Protein AF-A0A1I0YHL7-F1 (afdb_monomer_lite)

Radius of gyration: 19.95 Å; chains: 1; bounding box: 49×50×47 Å

Structure (mmCIF, N/CA/C/O backbone):
data_AF-A0A1I0YHL7-F1
#
_entry.id   AF-A0A1I0YHL7-F1
#
loop_
_atom_site.group_PDB
_atom_site.id
_atom_site.type_symbol
_atom_site.label_atom_id
_atom_site.label_alt_id
_atom_site.label_comp_id
_atom_site.label_asym_id
_atom_site.label_entity_id
_atom_site.label_seq_id
_atom_site.pdbx_PDB_ins_code
_atom_site.Cartn_x
_atom_site.Cartn_y
_atom_site.Cartn_z
_atom_site.occupancy
_atom_site.B_iso_or_equiv
_atom_site.auth_seq_id
_atom_site.auth_comp_id
_atom_site.auth_asym_id
_atom_site.auth_atom_id
_atom_site.pdbx_PDB_model_num
ATOM 1 N N . MET A 1 1 ? -16.147 -8.038 -13.885 1.00 47.09 1 MET A N 1
ATOM 2 C CA . MET A 1 1 ? -17.491 -7.945 -14.497 1.00 47.09 1 MET A CA 1
ATOM 3 C C . MET A 1 1 ? -18.332 -9.227 -14.396 1.00 47.09 1 MET A C 1
ATOM 5 O O . MET A 1 1 ? -19.504 -9.136 -14.711 1.00 47.09 1 MET A O 1
ATOM 9 N N . TYR A 1 2 ? -17.829 -10.356 -13.862 1.00 35.94 2 TYR A N 1
ATOM 10 C CA . TYR A 1 2 ? -18.692 -11.460 -13.377 1.00 35.94 2 TYR A CA 1
ATOM 11 C C . TYR A 1 2 ? -18.840 -11.508 -11.843 1.00 35.94 2 TYR A C 1
ATOM 13 O O . TYR A 1 2 ? -19.855 -11.973 -11.347 1.00 35.94 2 TYR A O 1
ATOM 21 N N . SER A 1 3 ? -17.903 -10.925 -11.082 1.00 41.47 3 SER A N 1
ATOM 22 C CA . SER A 1 3 ? -18.021 -10.742 -9.620 1.00 41.47 3 SER A CA 1
ATOM 23 C C . SER A 1 3 ? -19.110 -9.744 -9.198 1.00 41.47 3 SER A C 1
ATOM 25 O O . SER A 1 3 ? -19.300 -9.485 -8.020 1.00 41.47 3 SER A O 1
ATOM 27 N N . SER A 1 4 ? -19.773 -9.118 -10.168 1.00 51.94 4 SER A N 1
ATOM 28 C CA . SER A 1 4 ? -20.760 -8.056 -9.982 1.00 51.94 4 SER A CA 1
ATOM 29 C C . SER A 1 4 ? -22.193 -8.513 -10.300 1.00 51.94 4 SER A C 1
ATOM 31 O O . SER A 1 4 ? -23.082 -7.672 -10.356 1.00 51.94 4 SER A O 1
ATOM 33 N N . VAL A 1 5 ? -22.415 -9.816 -10.551 1.00 56.12 5 VAL A N 1
ATOM 34 C CA . VAL A 1 5 ? -23.712 -10.376 -11.003 1.00 56.12 5 VAL A CA 1
ATOM 35 C C . VAL A 1 5 ? -24.080 -11.690 -10.277 1.00 56.12 5 VAL A C 1
ATOM 37 O O . VAL A 1 5 ? -24.830 -12.488 -10.815 1.00 56.12 5 VAL A O 1
ATOM 40 N N . GLU A 1 6 ? -23.534 -11.968 -9.085 1.00 57.16 6 GLU A N 1
ATOM 41 C CA . GLU A 1 6 ? -23.798 -13.216 -8.319 1.00 57.16 6 GLU A CA 1
ATOM 42 C C . GLU A 1 6 ? -23.493 -14.534 -9.082 1.00 57.16 6 GLU A C 1
ATOM 44 O O . GLU A 1 6 ? -23.839 -15.625 -8.639 1.00 57.16 6 GLU A O 1
ATOM 49 N N . GLU A 1 7 ? -22.771 -14.469 -10.207 1.00 73.19 7 GLU A N 1
ATOM 50 C CA . GLU A 1 7 ? -22.310 -15.631 -10.982 1.00 73.19 7 GLU A CA 1
ATOM 51 C C . GLU A 1 7 ? -20.853 -16.000 -1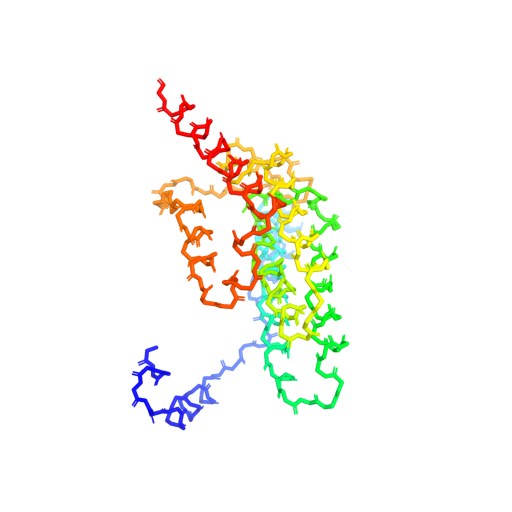0.647 1.00 73.19 7 GLU A C 1
ATOM 53 O O . GLU A 1 7 ? -20.037 -16.289 -11.530 1.00 73.19 7 GLU A O 1
ATOM 58 N N . GLU A 1 8 ? -20.493 -15.961 -9.364 1.00 79.50 8 GLU A N 1
ATOM 59 C CA . GLU A 1 8 ? -19.115 -16.183 -8.904 1.00 79.50 8 GLU A CA 1
ATOM 60 C C . GLU A 1 8 ? -18.582 -17.561 -9.325 1.00 79.50 8 GLU A C 1
ATOM 62 O O . GLU A 1 8 ? -17.454 -17.673 -9.807 1.00 79.50 8 GLU A O 1
ATOM 67 N N . GLU A 1 9 ? -19.419 -18.599 -9.260 1.00 79.50 9 GLU A N 1
ATOM 68 C CA . GLU A 1 9 ? -19.054 -19.960 -9.670 1.00 79.50 9 GLU A CA 1
ATOM 69 C C . GLU A 1 9 ? -18.749 -20.064 -11.172 1.00 79.50 9 GLU A C 1
ATOM 71 O O . GLU A 1 9 ? -17.754 -20.678 -11.567 1.00 79.50 9 GLU A O 1
ATOM 76 N N . LYS A 1 10 ? -19.540 -19.400 -12.026 1.00 79.75 10 LYS A N 1
ATOM 77 C CA . LYS A 1 10 ? -19.287 -19.369 -13.478 1.00 79.75 10 LYS A CA 1
ATOM 78 C C . LYS A 1 10 ? -18.029 -18.571 -13.807 1.00 79.75 10 LYS A C 1
ATOM 80 O O . LYS A 1 10 ? -17.300 -18.931 -14.735 1.00 79.75 10 LYS A O 1
ATOM 85 N N . ALA A 1 11 ? -17.739 -17.517 -13.042 1.00 81.00 11 ALA A N 1
ATOM 86 C CA . ALA A 1 11 ? -16.492 -16.770 -13.164 1.00 81.00 11 ALA A CA 1
ATOM 87 C C . ALA A 1 11 ? -15.284 -17.665 -12.852 1.00 81.00 11 ALA A C 1
ATOM 89 O O . ALA A 1 11 ? -14.322 -17.687 -13.623 1.00 81.00 11 ALA A O 1
ATOM 90 N N . ILE A 1 12 ? -15.355 -18.445 -11.768 1.00 83.44 12 ILE A N 1
ATOM 91 C CA . ILE A 1 12 ? -14.317 -19.408 -11.373 1.00 83.44 12 ILE A CA 1
ATOM 92 C C . ILE A 1 12 ? -14.120 -20.464 -12.465 1.00 83.44 12 ILE A C 1
ATOM 94 O O . ILE A 1 12 ? -12.984 -20.729 -12.869 1.00 83.44 12 ILE A O 1
ATOM 98 N N . GLU A 1 13 ? -15.207 -21.036 -12.985 1.00 83.88 13 GLU A N 1
ATOM 99 C CA . GLU A 1 13 ? -15.148 -22.048 -14.042 1.00 83.88 13 GLU A CA 1
ATOM 100 C C . GLU A 1 13 ? -14.472 -21.504 -15.311 1.00 83.88 13 GLU A C 1
ATOM 102 O O . GLU A 1 13 ? -13.590 -22.151 -15.881 1.00 83.88 13 GLU A O 1
ATOM 107 N N . CYS A 1 14 ? -14.841 -20.293 -15.737 1.00 83.12 14 CYS A N 1
ATOM 108 C CA . CYS A 1 14 ? -14.231 -19.635 -16.891 1.00 83.12 14 CYS A CA 1
ATOM 109 C C . CYS A 1 14 ? -12.742 -19.342 -16.668 1.00 83.12 14 CYS A C 1
ATOM 111 O O . CYS A 1 14 ? -11.924 -19.617 -17.547 1.00 83.12 14 CYS A O 1
ATOM 113 N N . LEU A 1 15 ? -12.371 -18.821 -15.495 1.00 82.25 15 LEU A N 1
ATOM 114 C CA . LEU A 1 15 ? -10.983 -18.473 -15.175 1.00 82.25 15 LEU A CA 1
ATOM 115 C C . LEU A 1 15 ? -10.074 -19.707 -15.101 1.00 82.25 15 LEU A C 1
ATOM 117 O O . LEU A 1 15 ? -8.939 -19.657 -15.577 1.00 82.25 15 LEU A O 1
ATOM 121 N N . ASN A 1 16 ? -10.571 -20.832 -14.583 1.00 84.81 16 ASN A N 1
ATOM 122 C CA . ASN A 1 16 ? -9.807 -22.082 -14.506 1.00 84.81 16 ASN A CA 1
ATOM 123 C C . ASN A 1 16 ? -9.513 -22.709 -15.878 1.00 84.81 16 ASN A C 1
ATOM 125 O O . ASN A 1 16 ? -8.562 -23.481 -16.004 1.00 84.81 16 ASN A O 1
ATOM 129 N N . LYS A 1 17 ? -10.281 -22.358 -16.918 1.00 85.69 17 LYS A N 1
ATOM 130 C CA . LYS A 1 17 ? -10.051 -22.808 -18.303 1.00 85.69 17 LYS A CA 1
ATOM 131 C C . LYS A 1 17 ? -8.950 -22.018 -19.018 1.00 85.69 17 LYS A C 1
ATOM 133 O O . LYS A 1 17 ? -8.487 -22.443 -20.077 1.00 85.69 17 LYS A O 1
ATOM 138 N N . ILE A 1 18 ? -8.507 -20.884 -18.469 1.00 84.62 18 ILE A N 1
ATOM 139 C CA . ILE A 1 18 ? -7.444 -20.075 -19.070 1.00 84.62 18 ILE A CA 1
ATOM 140 C C . ILE A 1 18 ? -6.102 -20.795 -18.897 1.00 84.62 18 ILE A C 1
ATOM 142 O O . ILE A 1 18 ? -5.635 -21.040 -17.782 1.00 84.62 18 ILE A O 1
ATOM 146 N N . ARG A 1 19 ? -5.441 -21.113 -20.016 1.00 76.88 19 ARG A N 1
ATOM 147 C CA . ARG A 1 19 ? -4.110 -21.732 -20.010 1.00 76.88 19 ARG A CA 1
ATOM 148 C C . ARG A 1 19 ? -3.092 -20.773 -19.389 1.00 76.88 19 ARG A C 1
ATOM 150 O O . ARG A 1 19 ? -2.818 -19.708 -19.937 1.00 76.88 19 ARG A O 1
ATOM 157 N N . LYS A 1 20 ? -2.492 -21.177 -18.271 1.00 77.31 20 LYS A N 1
ATOM 158 C CA . LYS A 1 20 ? -1.430 -20.414 -17.604 1.00 77.31 20 LYS A CA 1
ATOM 159 C C . LYS A 1 20 ? -0.123 -20.577 -18.389 1.00 77.31 20 LYS A C 1
ATOM 161 O O . LYS A 1 20 ? 0.312 -21.702 -18.635 1.00 77.31 20 LYS A O 1
ATOM 166 N N . SER A 1 21 ? 0.486 -19.470 -18.816 1.00 73.81 21 SER A N 1
ATOM 167 C CA . SER A 1 21 ? 1.845 -19.500 -19.372 1.00 73.81 21 SER A CA 1
ATOM 168 C C . SER A 1 21 ? 2.849 -19.564 -18.227 1.00 73.81 21 SER A C 1
ATOM 170 O O . SER A 1 21 ? 2.799 -18.737 -17.321 1.00 73.81 21 SER A O 1
ATOM 172 N N . TYR A 1 22 ? 3.765 -20.529 -18.276 1.00 68.31 22 TYR A N 1
ATOM 173 C CA . TYR A 1 22 ? 4.818 -20.691 -17.268 1.00 68.31 22 TYR A CA 1
ATOM 174 C C . TYR A 1 22 ? 6.044 -19.809 -17.527 1.00 68.31 22 TYR A C 1
ATOM 176 O O . TYR A 1 22 ? 6.889 -19.668 -16.650 1.00 68.31 22 TYR A O 1
ATOM 184 N N . CYS A 1 23 ? 6.159 -19.227 -18.724 1.00 71.56 23 CYS A N 1
ATOM 185 C CA . CYS A 1 23 ? 7.294 -18.398 -19.104 1.00 71.56 23 CYS A CA 1
ATOM 186 C C . CYS A 1 23 ? 6.799 -17.069 -19.673 1.00 71.56 23 CYS A C 1
ATOM 188 O O . CYS A 1 23 ? 5.940 -17.045 -20.559 1.00 71.56 23 CYS A O 1
ATOM 190 N N . ASP A 1 24 ? 7.332 -15.973 -19.140 1.00 81.00 24 ASP A N 1
ATOM 191 C CA . ASP A 1 24 ? 7.105 -14.631 -19.655 1.00 81.00 24 ASP A CA 1
ATOM 192 C C . ASP A 1 24 ? 8.081 -14.386 -20.819 1.00 81.00 24 ASP A C 1
ATOM 194 O O . ASP A 1 24 ? 9.298 -14.393 -20.606 1.00 81.00 24 ASP A O 1
ATOM 198 N N . PRO A 1 25 ? 7.593 -14.166 -22.053 1.00 83.88 25 PRO A N 1
ATOM 199 C CA . PRO A 1 25 ? 8.449 -13.913 -23.212 1.00 83.88 25 PRO A CA 1
ATOM 200 C C . PRO A 1 25 ? 9.431 -12.751 -23.012 1.00 83.88 25 PRO A C 1
ATOM 202 O O . PRO A 1 25 ? 10.498 -12.737 -23.628 1.00 83.88 25 PRO A O 1
ATOM 205 N N . ASN A 1 26 ? 9.107 -11.805 -22.125 1.00 86.00 26 ASN A N 1
ATOM 206 C CA . ASN A 1 26 ? 9.985 -10.692 -21.783 1.00 86.00 26 ASN A CA 1
ATOM 207 C C . ASN A 1 26 ? 11.285 -11.140 -21.098 1.00 86.00 26 ASN A C 1
ATOM 209 O O . ASN A 1 26 ? 12.316 -10.506 -21.313 1.00 86.00 26 ASN A O 1
ATOM 213 N N . ASP A 1 27 ? 11.282 -12.246 -20.346 1.00 86.00 27 ASP A N 1
ATOM 214 C CA . ASP A 1 27 ? 12.495 -12.777 -19.700 1.00 86.00 27 ASP A CA 1
ATOM 215 C C . ASP A 1 27 ? 13.493 -13.295 -20.738 1.00 86.00 27 ASP A C 1
ATOM 217 O O . ASP A 1 27 ? 14.702 -13.042 -20.675 1.00 86.00 27 ASP A O 1
ATOM 221 N N . ILE A 1 28 ? 12.964 -13.988 -21.747 1.00 89.38 28 ILE A N 1
ATOM 222 C CA . ILE A 1 28 ? 13.745 -14.491 -22.875 1.00 89.38 28 ILE A CA 1
ATOM 223 C C . ILE A 1 28 ? 14.247 -13.312 -23.716 1.00 89.38 28 ILE A C 1
ATOM 225 O O . ILE A 1 28 ? 15.430 -13.259 -24.060 1.00 89.38 28 ILE A O 1
ATOM 229 N N . LEU A 1 29 ? 13.381 -12.339 -24.011 1.00 91.81 29 LEU A N 1
ATOM 230 C CA . LEU A 1 29 ? 13.729 -11.170 -24.818 1.00 91.81 29 LEU A CA 1
ATOM 231 C C . LEU A 1 29 ? 14.802 -10.299 -24.152 1.00 91.81 29 LEU A C 1
ATOM 233 O O . LEU A 1 29 ? 15.779 -9.932 -24.807 1.00 91.81 29 LEU A O 1
ATOM 237 N N . ALA A 1 30 ? 14.677 -10.024 -22.851 1.00 93.12 30 ALA A N 1
ATOM 238 C CA . ALA A 1 30 ? 15.694 -9.299 -22.093 1.00 93.12 30 ALA A CA 1
ATOM 239 C C . ALA A 1 30 ? 17.046 -10.026 -22.148 1.00 93.12 30 ALA A C 1
ATOM 241 O O . ALA A 1 30 ? 18.076 -9.404 -22.416 1.00 93.12 30 ALA A O 1
ATOM 242 N N . SER A 1 31 ? 17.041 -11.353 -21.997 1.00 92.06 31 SER A N 1
ATOM 243 C CA . SER A 1 31 ? 18.249 -12.182 -22.095 1.00 92.06 31 SER A CA 1
ATOM 244 C C . SER A 1 31 ? 18.901 -12.112 -23.482 1.00 92.06 31 SER A C 1
ATOM 246 O O . SER A 1 31 ? 20.127 -12.060 -23.595 1.00 92.06 31 SER A O 1
ATOM 248 N N . ILE A 1 32 ? 18.102 -12.075 -24.554 1.00 94.88 32 ILE A N 1
ATOM 249 C CA . ILE A 1 32 ? 18.597 -11.897 -25.927 1.00 94.88 32 ILE A CA 1
ATOM 250 C C . ILE A 1 32 ? 19.217 -10.506 -26.101 1.00 94.88 32 ILE A C 1
ATOM 252 O O . ILE A 1 32 ? 20.313 -10.400 -26.652 1.00 94.88 32 ILE A O 1
ATOM 256 N N . TYR A 1 33 ? 18.571 -9.446 -25.611 1.00 97.12 33 TYR A N 1
ATOM 257 C CA . TYR A 1 33 ? 19.120 -8.090 -25.686 1.00 97.12 33 TYR A CA 1
ATOM 258 C C . TYR A 1 33 ? 20.431 -7.937 -24.918 1.00 97.12 33 TYR A C 1
ATOM 260 O O . TYR A 1 33 ? 21.348 -7.297 -25.432 1.00 97.12 33 TYR A O 1
ATOM 268 N N . ILE A 1 34 ? 20.573 -8.587 -23.760 1.00 95.25 34 ILE A N 1
ATOM 269 C CA . ILE A 1 34 ? 21.846 -8.647 -23.027 1.00 95.25 34 ILE A CA 1
ATOM 270 C C . ILE A 1 34 ? 22.931 -9.298 -23.893 1.00 95.25 34 ILE A C 1
ATOM 272 O O . ILE A 1 34 ? 24.000 -8.717 -24.070 1.00 95.25 34 ILE A O 1
ATOM 276 N N . LYS A 1 35 ? 22.646 -10.455 -24.507 1.00 96.50 35 LYS A N 1
ATOM 277 C CA . LYS A 1 35 ? 23.596 -11.151 -25.399 1.00 96.50 35 LYS A CA 1
ATOM 278 C C . LYS A 1 35 ? 23.978 -10.328 -26.632 1.00 96.50 35 LYS A C 1
ATOM 280 O O . LYS A 1 35 ? 25.096 -10.442 -27.118 1.00 96.50 35 LYS A O 1
ATOM 285 N N . GLN A 1 36 ? 23.063 -9.499 -27.131 1.00 96.62 36 GLN A N 1
ATOM 286 C CA . GLN A 1 36 ? 23.298 -8.585 -28.254 1.00 96.62 36 GLN A CA 1
ATOM 287 C C . GLN A 1 36 ? 23.964 -7.261 -27.837 1.00 96.62 36 GLN A C 1
ATOM 289 O O . GLN A 1 36 ? 24.090 -6.367 -28.671 1.00 96.62 36 GLN A O 1
ATOM 294 N N . ASN A 1 37 ? 24.347 -7.096 -26.564 1.00 96.50 37 ASN A N 1
ATOM 295 C CA . ASN A 1 37 ? 24.854 -5.843 -25.992 1.00 96.50 37 ASN A CA 1
ATOM 296 C C . ASN A 1 37 ? 23.889 -4.640 -26.134 1.00 96.50 37 ASN A C 1
ATOM 298 O O . ASN A 1 37 ? 24.285 -3.479 -26.042 1.00 96.50 37 ASN A O 1
ATOM 302 N N . LYS A 1 38 ? 22.588 -4.898 -26.322 1.00 96.38 38 LYS A N 1
ATOM 303 C CA . LYS A 1 38 ? 21.512 -3.892 -26.359 1.00 96.38 38 LYS A CA 1
ATOM 304 C C . LYS A 1 38 ? 20.997 -3.619 -24.944 1.00 96.38 38 LYS A C 1
ATOM 306 O O . LYS A 1 38 ? 19.830 -3.844 -24.627 1.00 96.38 38 LYS A O 1
ATOM 311 N N . LEU A 1 39 ? 21.890 -3.160 -24.067 1.00 94.69 39 LEU A N 1
ATOM 312 C CA . LEU A 1 39 ? 21.645 -3.119 -22.619 1.00 94.69 39 LEU A CA 1
ATOM 313 C C . LEU A 1 39 ? 20.500 -2.181 -22.208 1.00 94.69 39 LEU A C 1
ATOM 315 O O . LEU A 1 39 ? 19.775 -2.500 -21.271 1.00 94.69 39 LEU A O 1
ATOM 319 N N . ASN A 1 40 ? 20.299 -1.063 -22.909 1.00 92.69 40 ASN A N 1
ATOM 320 C CA . ASN A 1 40 ? 19.210 -0.129 -22.595 1.00 92.69 40 ASN A CA 1
ATOM 321 C C . ASN A 1 40 ? 17.834 -0.791 -22.783 1.00 92.69 40 ASN A C 1
ATOM 323 O O . ASN A 1 40 ? 16.965 -0.668 -21.926 1.00 92.69 40 ASN A O 1
ATOM 327 N N . GLU A 1 41 ? 17.650 -1.548 -23.868 1.00 92.44 41 GLU A N 1
ATOM 328 C CA . GLU A 1 41 ? 16.389 -2.247 -24.145 1.00 92.44 41 GLU A CA 1
ATOM 329 C C . GLU A 1 41 ? 16.143 -3.388 -23.153 1.00 92.44 41 GLU A C 1
ATOM 331 O O . GLU A 1 41 ? 15.024 -3.563 -22.671 1.00 92.44 41 GLU A O 1
ATOM 336 N N . ALA A 1 42 ? 17.198 -4.113 -22.765 1.00 94.25 42 ALA A N 1
ATOM 337 C CA . ALA A 1 42 ? 17.104 -5.107 -21.699 1.00 94.25 42 ALA A CA 1
ATOM 338 C C . ALA A 1 42 ? 16.685 -4.477 -20.360 1.00 94.25 42 ALA A C 1
ATOM 340 O O . ALA A 1 42 ? 15.788 -4.993 -19.694 1.00 94.25 42 ALA A O 1
ATOM 341 N N . ARG A 1 43 ? 17.294 -3.345 -19.972 1.00 93.44 43 ARG A N 1
ATOM 342 C CA . ARG A 1 43 ? 16.962 -2.660 -18.714 1.00 93.44 43 ARG A CA 1
ATOM 343 C C . ARG A 1 43 ? 15.523 -2.161 -18.694 1.00 93.44 43 ARG A C 1
ATOM 345 O O . ARG A 1 43 ? 14.847 -2.406 -17.704 1.00 93.44 43 ARG A O 1
ATOM 352 N N . LYS A 1 44 ? 15.018 -1.551 -19.771 1.00 90.69 44 LYS A N 1
ATOM 353 C CA . LYS A 1 44 ? 13.607 -1.121 -19.854 1.00 90.69 44 LYS A CA 1
ATOM 354 C C . LYS A 1 44 ? 12.635 -2.263 -19.557 1.00 90.69 44 LYS A C 1
ATOM 356 O O . LYS A 1 44 ? 11.721 -2.095 -18.752 1.00 90.69 44 LYS A O 1
ATOM 361 N N . ILE A 1 45 ? 12.858 -3.426 -20.173 1.00 91.50 45 ILE A N 1
ATOM 362 C CA . ILE A 1 45 ? 12.020 -4.615 -19.967 1.00 91.50 45 ILE A CA 1
ATOM 363 C C . ILE A 1 45 ? 12.092 -5.076 -18.508 1.00 91.50 45 ILE A C 1
ATOM 365 O O . ILE A 1 45 ? 11.060 -5.257 -17.862 1.00 91.50 45 ILE A O 1
ATOM 369 N N . LEU A 1 46 ? 13.305 -5.241 -17.979 1.00 92.31 46 LEU A N 1
ATOM 370 C CA . LEU A 1 46 ? 13.515 -5.759 -16.626 1.00 92.31 46 LEU A CA 1
ATOM 371 C C . LEU A 1 46 ? 12.988 -4.808 -15.548 1.00 92.31 46 LEU A C 1
ATOM 373 O O . LEU A 1 46 ? 12.380 -5.260 -14.583 1.00 92.31 46 LEU A O 1
ATOM 377 N N . GLN A 1 47 ? 13.165 -3.499 -15.719 1.00 90.06 47 GLN A N 1
ATOM 378 C CA . GLN A 1 47 ? 12.639 -2.494 -14.796 1.00 90.06 47 GLN A CA 1
ATOM 379 C C . GLN A 1 47 ? 11.110 -2.446 -14.831 1.00 90.06 47 GLN A C 1
ATOM 381 O O . GLN A 1 47 ? 10.479 -2.401 -13.776 1.00 90.06 47 GLN A O 1
ATOM 386 N N . GLY A 1 48 ? 10.497 -2.530 -16.018 1.00 86.00 48 GLY A N 1
ATOM 387 C CA . GLY A 1 48 ? 9.037 -2.615 -16.149 1.00 86.00 48 GLY A CA 1
ATOM 388 C C . GLY A 1 48 ? 8.470 -3.856 -15.472 1.00 86.00 48 GLY A C 1
ATOM 389 O O . GLY A 1 48 ? 7.479 -3.779 -14.746 1.00 86.00 48 GLY A O 1
ATOM 390 N N . LYS A 1 49 ? 9.155 -4.991 -15.634 1.00 89.12 49 LYS A N 1
ATOM 391 C CA . LYS A 1 49 ? 8.813 -6.226 -14.932 1.00 89.12 49 LYS A CA 1
ATOM 392 C C . LYS A 1 49 ? 8.969 -6.091 -13.420 1.00 89.12 49 LYS A C 1
ATOM 394 O O . LYS A 1 49 ? 8.069 -6.501 -12.699 1.00 89.12 49 LYS A O 1
ATOM 399 N N . LEU A 1 50 ? 10.057 -5.493 -12.939 1.00 89.12 50 LEU A N 1
ATOM 400 C CA . LEU A 1 50 ? 10.269 -5.247 -11.512 1.00 89.12 50 LEU A CA 1
ATOM 401 C C . LEU A 1 50 ? 9.135 -4.399 -10.919 1.00 89.12 50 LEU A C 1
ATOM 403 O O . LEU A 1 50 ? 8.554 -4.791 -9.911 1.00 89.12 50 LEU A O 1
ATOM 407 N N . SER A 1 51 ? 8.776 -3.289 -11.573 1.00 84.56 51 SER A N 1
ATOM 408 C CA . SER A 1 51 ? 7.655 -2.431 -11.163 1.00 84.56 51 SER A CA 1
ATOM 409 C C . SER A 1 51 ? 6.341 -3.214 -11.077 1.00 84.56 51 SER A C 1
ATOM 411 O O . SER A 1 51 ? 5.648 -3.145 -10.060 1.00 84.56 51 SER A O 1
ATOM 413 N N . LYS A 1 52 ? 6.041 -4.034 -12.093 1.00 85.69 52 LYS A N 1
ATOM 414 C CA . LYS A 1 52 ? 4.869 -4.915 -12.085 1.00 85.69 52 LYS A CA 1
ATOM 415 C C . LYS A 1 52 ? 4.915 -5.931 -10.942 1.00 85.69 52 LYS A C 1
ATOM 417 O O . LYS A 1 52 ? 3.924 -6.075 -10.242 1.00 85.69 52 LYS A O 1
ATOM 422 N N . CYS A 1 53 ? 6.045 -6.601 -10.720 1.00 90.00 53 CYS A N 1
ATOM 423 C CA . CYS A 1 53 ? 6.1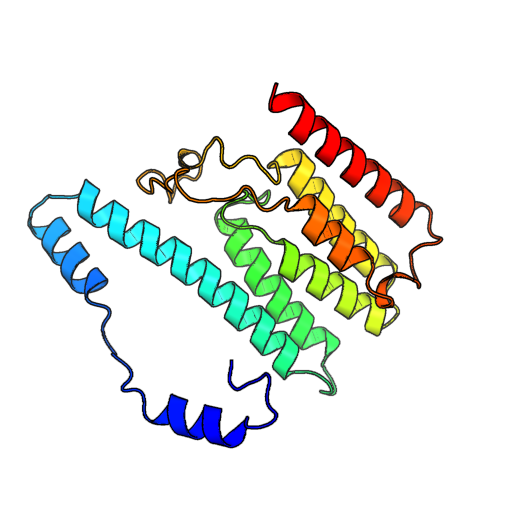86 -7.575 -9.638 1.00 90.00 53 CYS A CA 1
ATOM 424 C C . CYS A 1 53 ? 5.930 -6.943 -8.266 1.00 90.00 53 CYS A C 1
ATOM 426 O O . CYS A 1 53 ? 5.274 -7.557 -7.436 1.00 90.00 53 CYS A O 1
ATOM 428 N N . ILE A 1 54 ? 6.412 -5.722 -8.024 1.00 88.62 54 ILE A N 1
ATOM 429 C CA . ILE A 1 54 ? 6.158 -5.013 -6.761 1.00 88.62 54 ILE A CA 1
ATOM 430 C C . ILE A 1 54 ? 4.664 -4.729 -6.598 1.00 88.62 54 ILE A C 1
ATOM 432 O O . ILE A 1 54 ? 4.108 -4.982 -5.532 1.00 88.62 54 ILE A O 1
ATOM 436 N N . PHE A 1 55 ? 4.004 -4.256 -7.657 1.00 85.94 55 PHE A N 1
ATOM 437 C CA . PHE A 1 55 ? 2.558 -4.042 -7.645 1.00 85.94 55 PHE A CA 1
ATOM 438 C C . PHE A 1 55 ? 1.784 -5.348 -7.399 1.00 85.94 55 PHE A C 1
ATOM 440 O O . PHE A 1 55 ? 0.907 -5.388 -6.536 1.00 85.94 55 PHE A O 1
ATOM 447 N N . ASP A 1 56 ? 2.143 -6.427 -8.098 1.00 89.56 56 ASP A N 1
ATOM 448 C CA . ASP A 1 56 ? 1.528 -7.748 -7.944 1.00 89.56 56 ASP A CA 1
ATOM 449 C C . ASP A 1 56 ? 1.713 -8.273 -6.511 1.00 89.56 56 ASP A C 1
ATOM 451 O O . ASP A 1 56 ? 0.755 -8.753 -5.906 1.00 89.56 56 ASP A O 1
ATOM 455 N N . ILE A 1 57 ? 2.907 -8.121 -5.924 1.00 92.38 57 ILE A N 1
ATOM 456 C CA . ILE A 1 57 ? 3.173 -8.478 -4.523 1.00 92.38 57 ILE A CA 1
ATOM 457 C C . ILE A 1 57 ? 2.259 -7.697 -3.578 1.00 92.38 57 ILE A C 1
ATOM 459 O O . ILE A 1 57 ? 1.695 -8.297 -2.662 1.00 92.38 57 ILE A O 1
ATOM 463 N N . SER A 1 58 ? 2.066 -6.395 -3.796 1.00 90.88 58 SER A N 1
ATOM 464 C CA . SER A 1 58 ? 1.154 -5.596 -2.972 1.00 90.88 58 SER A CA 1
ATOM 465 C C . SER A 1 58 ? -0.282 -6.091 -3.049 1.00 90.88 58 SER A C 1
ATOM 467 O O . SER A 1 58 ? -0.914 -6.296 -2.013 1.00 90.88 58 SER A O 1
ATOM 469 N N . ILE A 1 59 ? -0.788 -6.352 -4.256 1.00 90.62 59 ILE A N 1
ATOM 470 C CA . ILE A 1 59 ? -2.137 -6.898 -4.444 1.00 90.62 59 ILE A CA 1
ATOM 471 C C . ILE A 1 59 ? -2.270 -8.271 -3.785 1.00 90.62 59 ILE A C 1
ATOM 473 O O . ILE A 1 59 ? -3.278 -8.528 -3.125 1.00 90.62 59 ILE A O 1
ATOM 477 N N . ILE A 1 60 ? -1.262 -9.137 -3.909 1.00 95.31 60 ILE A N 1
ATOM 478 C CA . ILE A 1 60 ? -1.245 -10.458 -3.271 1.00 95.31 60 ILE A CA 1
ATOM 479 C C . ILE A 1 60 ? -1.277 -10.316 -1.750 1.00 95.31 60 ILE A C 1
ATOM 481 O O . ILE A 1 60 ? -2.103 -10.959 -1.112 1.00 95.31 60 ILE A O 1
ATOM 485 N N . CYS A 1 61 ? -0.439 -9.460 -1.163 1.00 96.31 61 CYS A N 1
ATOM 486 C CA . CYS A 1 61 ? -0.407 -9.244 0.284 1.00 96.31 61 CYS A CA 1
ATOM 487 C C . CYS A 1 61 ? -1.750 -8.719 0.808 1.00 96.31 61 CYS A C 1
ATOM 489 O O . CYS A 1 61 ? -2.285 -9.261 1.771 1.00 96.31 61 CYS A O 1
ATOM 491 N N . ILE A 1 62 ? -2.338 -7.719 0.145 1.00 92.00 62 ILE A N 1
ATOM 492 C CA . ILE A 1 62 ? -3.657 -7.179 0.512 1.00 92.00 62 ILE A CA 1
ATOM 493 C C . ILE A 1 62 ? -4.741 -8.259 0.381 1.00 92.00 62 ILE A C 1
ATOM 495 O O . ILE A 1 62 ? -5.589 -8.408 1.259 1.00 92.00 62 ILE A O 1
ATOM 499 N N . SER A 1 63 ? -4.710 -9.045 -0.697 1.00 92.75 63 SER A N 1
ATOM 500 C CA . SER A 1 63 ? -5.686 -10.116 -0.930 1.00 92.75 63 SER A CA 1
ATOM 501 C C . SER A 1 63 ? -5.555 -11.237 0.097 1.00 92.75 63 SER A C 1
ATOM 503 O O . SER A 1 63 ? -6.568 -11.724 0.588 1.00 92.75 63 SER A O 1
ATOM 505 N N . LEU A 1 64 ? -4.328 -11.614 0.466 1.00 95.69 64 LEU A N 1
ATOM 506 C CA . LEU A 1 64 ? -4.067 -12.578 1.532 1.00 95.69 64 LEU A CA 1
ATOM 507 C C . LEU A 1 64 ? -4.559 -12.044 2.876 1.00 95.69 64 LEU A C 1
ATOM 509 O O . LEU A 1 64 ? -5.289 -12.751 3.559 1.00 95.69 64 LEU A O 1
ATOM 513 N N . ALA A 1 65 ? -4.269 -10.785 3.218 1.00 94.19 65 ALA A N 1
ATOM 514 C CA . ALA A 1 65 ? -4.817 -10.165 4.423 1.00 94.19 65 ALA A CA 1
ATOM 515 C C . ALA A 1 65 ? -6.357 -10.247 4.446 1.00 94.19 65 ALA A C 1
ATOM 517 O O . ALA A 1 65 ? -6.958 -10.617 5.451 1.00 94.19 65 ALA A O 1
ATOM 518 N N . ASN A 1 66 ? -7.021 -9.974 3.326 1.00 90.31 66 ASN A N 1
ATOM 519 C CA . ASN A 1 66 ? -8.477 -10.100 3.242 1.00 90.31 66 ASN A CA 1
ATOM 520 C C . ASN A 1 66 ? -8.966 -11.558 3.313 1.00 90.31 66 ASN A C 1
ATOM 522 O O . ASN A 1 66 ? -10.036 -11.811 3.862 1.00 90.31 66 ASN A O 1
ATOM 526 N N . ALA A 1 67 ? -8.198 -12.520 2.802 1.00 92.81 67 ALA A N 1
ATOM 527 C CA . ALA A 1 67 ? -8.535 -13.941 2.867 1.00 92.81 67 ALA A CA 1
ATOM 528 C C . ALA A 1 67 ? -8.505 -14.501 4.302 1.00 92.81 67 ALA A C 1
ATOM 530 O O . ALA A 1 67 ? -9.223 -15.452 4.590 1.00 92.81 67 ALA A O 1
ATOM 531 N N . TYR A 1 68 ? -7.732 -13.888 5.204 1.00 92.75 68 TYR A N 1
ATOM 532 C CA . TYR A 1 68 ? -7.687 -14.232 6.632 1.00 92.75 68 TYR A CA 1
ATOM 533 C C . TYR A 1 68 ? -8.759 -13.524 7.485 1.00 92.75 68 TYR A C 1
ATOM 535 O O . TYR A 1 68 ? -8.662 -13.488 8.712 1.00 92.75 68 TYR A O 1
ATOM 543 N N . ASN A 1 69 ? -9.793 -12.942 6.867 1.00 85.44 69 ASN A N 1
ATOM 544 C CA . ASN A 1 69 ? -10.941 -12.416 7.607 1.00 85.44 69 ASN A CA 1
ATOM 545 C C . ASN A 1 69 ? -11.607 -13.521 8.449 1.00 85.44 69 ASN A C 1
ATOM 547 O O . ASN A 1 69 ? -11.881 -14.606 7.939 1.00 85.44 69 ASN A O 1
ATOM 551 N N . ASN A 1 70 ? -11.955 -13.207 9.702 1.00 83.06 70 ASN A N 1
ATOM 552 C CA . ASN A 1 70 ? -12.631 -14.104 10.651 1.00 83.06 70 ASN A CA 1
ATOM 553 C C . ASN A 1 70 ? -11.794 -15.311 11.129 1.00 83.06 70 ASN A C 1
ATOM 555 O O . ASN A 1 70 ? -12.359 -16.290 11.616 1.00 83.06 70 ASN A O 1
ATOM 559 N N . CYS A 1 71 ? -10.466 -15.258 11.007 1.00 83.81 71 CYS A N 1
ATOM 560 C CA . CYS A 1 71 ? -9.563 -16.208 11.666 1.00 83.81 71 CYS A CA 1
ATOM 561 C C . CYS A 1 71 ? -9.280 -15.795 13.126 1.00 83.81 71 CYS A C 1
ATOM 563 O O . CYS A 1 71 ? -9.338 -14.610 13.444 1.00 83.81 71 CYS A O 1
ATOM 565 N N . GLU A 1 72 ? -8.935 -16.746 14.006 1.00 75.94 72 GLU A N 1
ATOM 566 C CA . GLU A 1 72 ? -8.619 -16.456 15.423 1.00 75.94 72 GLU A CA 1
ATOM 567 C C . GLU A 1 72 ? -7.457 -15.454 15.572 1.00 75.94 72 GLU A C 1
ATOM 569 O O . GLU A 1 72 ? -7.556 -14.514 16.357 1.00 75.94 72 GLU A O 1
ATOM 574 N N . ASP A 1 73 ? -6.426 -15.568 14.728 1.00 85.00 73 ASP A N 1
ATOM 575 C CA . ASP A 1 73 ? -5.259 -14.673 14.708 1.00 85.00 73 ASP A CA 1
ATOM 576 C C . ASP A 1 73 ? -5.368 -13.561 13.641 1.00 85.00 73 ASP A C 1
ATOM 578 O O . ASP A 1 73 ? -4.357 -13.111 13.090 1.00 85.00 73 ASP A O 1
ATOM 582 N N . GLU A 1 74 ? -6.594 -13.131 13.296 1.00 89.69 74 GLU A N 1
ATOM 583 C CA . GLU A 1 74 ? -6.862 -12.192 12.190 1.00 89.69 74 GLU A CA 1
ATOM 584 C C . GLU A 1 74 ? -5.969 -10.938 12.253 1.00 89.69 74 GLU A C 1
ATOM 586 O O . GLU A 1 74 ? -5.389 -10.547 11.237 1.00 89.69 74 GLU A O 1
ATOM 591 N N . LEU A 1 75 ? -5.852 -10.301 13.423 1.00 92.44 75 LEU A N 1
ATOM 592 C CA . LEU A 1 75 ? -5.057 -9.082 13.590 1.00 92.44 75 LEU A CA 1
ATOM 593 C C . LEU A 1 75 ? -3.588 -9.315 13.224 1.00 92.44 75 LEU A C 1
ATOM 595 O O . LEU A 1 75 ? -3.050 -8.625 12.359 1.00 92.44 75 LEU A O 1
ATOM 599 N N . GLU A 1 76 ? -2.960 -10.315 13.842 1.00 94.44 76 GLU A N 1
ATOM 600 C CA . GLU A 1 76 ? -1.531 -10.577 13.685 1.00 94.44 76 GLU A CA 1
ATOM 601 C C . GLU A 1 76 ? -1.184 -10.939 12.237 1.00 94.44 76 GLU A C 1
ATOM 603 O O . GLU A 1 76 ? -0.230 -10.403 11.662 1.00 94.44 76 GLU A O 1
ATOM 608 N N . ILE A 1 77 ? -1.958 -11.834 11.615 1.00 96.00 77 ILE A N 1
ATOM 609 C CA . ILE A 1 77 ? -1.641 -12.306 10.265 1.00 96.00 77 ILE A CA 1
ATOM 610 C C . ILE A 1 77 ? -1.878 -11.221 9.210 1.00 96.00 77 ILE A C 1
ATOM 612 O O . ILE A 1 77 ? -1.069 -11.060 8.292 1.00 96.00 77 ILE A O 1
ATOM 616 N N . LYS A 1 78 ? -2.941 -10.420 9.348 1.00 96.75 78 LYS A N 1
ATOM 617 C CA . LYS A 1 78 ? -3.236 -9.328 8.410 1.00 96.75 78 LYS A CA 1
ATOM 618 C C . LYS A 1 78 ? -2.224 -8.207 8.522 1.00 96.75 78 LYS A C 1
ATOM 620 O O . LYS A 1 78 ? -1.768 -7.697 7.499 1.00 96.75 78 LYS A O 1
ATOM 625 N N . GLU A 1 79 ? -1.834 -7.862 9.745 1.00 96.50 79 GLU A N 1
ATOM 626 C CA . GLU A 1 79 ? -0.792 -6.872 9.994 1.00 96.50 79 GLU A CA 1
ATOM 627 C C . GLU A 1 79 ? 0.530 -7.297 9.338 1.00 96.50 79 GLU A C 1
ATOM 629 O O . GLU A 1 79 ? 1.149 -6.487 8.645 1.00 96.50 79 GLU A O 1
ATOM 634 N N . LYS A 1 80 ? 0.918 -8.577 9.455 1.00 97.00 80 LYS A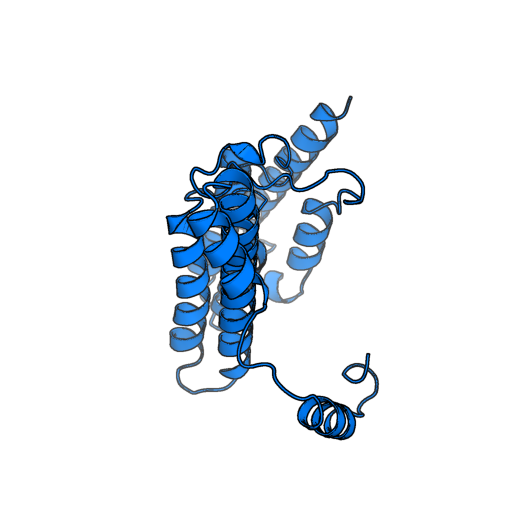 N 1
ATOM 635 C CA . LYS A 1 80 ? 2.111 -9.128 8.783 1.00 97.00 80 LYS A CA 1
ATOM 636 C C . LYS A 1 80 ? 2.067 -8.946 7.268 1.00 97.00 80 LYS A C 1
ATOM 638 O O . LYS A 1 80 ? 3.063 -8.517 6.690 1.00 97.00 80 LYS A O 1
ATOM 643 N N . TYR A 1 81 ? 0.939 -9.227 6.616 1.00 97.62 81 TYR A N 1
ATOM 644 C CA . TYR A 1 81 ? 0.829 -9.059 5.163 1.00 97.62 81 TYR A CA 1
ATOM 645 C C . TYR A 1 81 ? 0.878 -7.594 4.723 1.00 97.62 81 TYR A C 1
ATOM 647 O O . TYR A 1 81 ? 1.591 -7.270 3.770 1.00 97.62 81 TYR A O 1
ATOM 655 N N . TYR A 1 82 ? 0.175 -6.693 5.414 1.00 96.19 82 TYR A N 1
ATOM 656 C CA . TYR A 1 82 ? 0.256 -5.265 5.096 1.00 96.19 82 TYR A CA 1
ATOM 657 C C . TYR A 1 82 ? 1.677 -4.725 5.292 1.00 96.19 82 TYR A C 1
ATOM 659 O O . TYR A 1 82 ? 2.191 -4.023 4.419 1.00 96.19 82 TYR A O 1
ATOM 667 N N . LYS A 1 83 ? 2.346 -5.105 6.389 1.00 95.50 83 LYS A N 1
ATOM 668 C CA . LYS A 1 83 ? 3.737 -4.719 6.661 1.00 95.50 83 LYS A CA 1
ATOM 669 C C . LYS A 1 83 ? 4.715 -5.290 5.638 1.00 95.50 83 LYS A C 1
ATOM 671 O O . LYS A 1 83 ? 5.557 -4.543 5.160 1.00 95.50 83 LYS A O 1
ATOM 676 N N . LEU A 1 84 ? 4.552 -6.543 5.213 1.00 96.12 84 LEU A N 1
ATOM 677 C CA . LEU A 1 84 ? 5.387 -7.136 4.164 1.00 96.12 84 LEU A CA 1
ATOM 678 C C . LEU A 1 84 ? 5.337 -6.321 2.862 1.00 96.12 84 LEU A C 1
ATOM 680 O O . LEU A 1 84 ? 6.380 -6.034 2.275 1.00 96.12 84 LEU A O 1
ATOM 684 N N . SER A 1 85 ? 4.140 -5.909 2.426 1.00 94.00 85 SER A N 1
ATOM 685 C CA . SER A 1 85 ? 3.996 -5.053 1.240 1.00 94.00 85 SER A CA 1
ATOM 686 C C . SER A 1 85 ? 4.681 -3.693 1.426 1.00 94.00 85 SER A C 1
ATOM 688 O O . SER A 1 85 ? 5.403 -3.228 0.539 1.00 94.00 85 SER A O 1
ATOM 690 N N . LEU A 1 86 ? 4.499 -3.070 2.598 1.00 91.81 86 LEU A N 1
ATOM 691 C CA . LEU A 1 86 ? 5.141 -1.799 2.938 1.00 91.81 86 LEU A CA 1
ATOM 692 C C . LEU A 1 86 ? 6.666 -1.904 2.933 1.00 91.81 86 LEU A C 1
ATOM 694 O O . LEU A 1 86 ? 7.330 -1.042 2.363 1.00 91.81 86 LEU A O 1
ATOM 698 N N . ASP A 1 87 ? 7.224 -2.942 3.545 1.00 92.00 87 ASP A N 1
ATOM 699 C CA . ASP A 1 87 ? 8.669 -3.108 3.687 1.00 92.00 87 ASP A CA 1
ATOM 700 C C . ASP A 1 87 ? 9.341 -3.300 2.323 1.00 92.00 87 ASP A C 1
ATOM 702 O O . ASP A 1 87 ? 10.352 -2.658 2.037 1.00 92.00 87 ASP A O 1
ATOM 706 N N . ILE A 1 88 ? 8.722 -4.072 1.423 1.00 90.12 88 ILE A N 1
ATOM 707 C CA . ILE A 1 88 ? 9.197 -4.239 0.041 1.00 90.12 88 ILE A CA 1
ATOM 708 C C . ILE A 1 88 ? 9.214 -2.900 -0.704 1.00 90.12 88 ILE A C 1
ATOM 710 O O . ILE A 1 88 ? 10.195 -2.578 -1.379 1.00 90.12 88 ILE A O 1
ATOM 714 N N . LYS A 1 89 ? 8.158 -2.090 -0.566 1.00 87.50 89 LYS A N 1
ATOM 715 C CA . LYS A 1 89 ? 8.102 -0.750 -1.171 1.00 87.50 89 LYS A CA 1
ATOM 716 C C . LYS A 1 89 ? 9.150 0.186 -0.570 1.00 87.50 89 LYS A C 1
ATOM 718 O O . LYS A 1 89 ? 9.836 0.878 -1.321 1.00 87.50 89 LYS A O 1
ATOM 723 N N . LYS A 1 90 ? 9.337 0.168 0.753 1.00 85.12 90 LYS A N 1
ATOM 724 C CA . LYS A 1 90 ? 10.325 0.995 1.468 1.00 85.12 90 LYS A CA 1
ATOM 725 C C . LYS A 1 90 ? 11.768 0.665 1.097 1.00 85.12 90 LYS A C 1
ATOM 727 O O . LYS A 1 90 ? 12.596 1.570 1.094 1.00 85.12 90 LYS A O 1
ATOM 732 N N . CYS A 1 91 ? 12.073 -0.583 0.728 1.00 84.50 91 CYS A N 1
ATOM 733 C CA . CYS A 1 91 ? 13.393 -0.945 0.197 1.00 84.50 91 CYS A CA 1
ATOM 734 C C . CYS A 1 91 ? 13.751 -0.189 -1.093 1.00 84.50 91 CYS A C 1
ATOM 736 O O . CYS A 1 91 ? 14.928 -0.069 -1.427 1.00 84.50 91 CYS A O 1
ATOM 738 N N . ILE A 1 92 ? 12.751 0.300 -1.827 1.00 80.56 92 ILE A N 1
ATOM 739 C CA . ILE A 1 92 ? 12.933 0.964 -3.119 1.00 80.56 92 ILE A CA 1
ATOM 740 C C . ILE A 1 92 ? 12.692 2.466 -2.996 1.00 80.56 92 ILE A C 1
ATOM 742 O O . ILE A 1 92 ? 13.507 3.252 -3.470 1.00 80.56 92 ILE A O 1
ATOM 746 N N . ALA A 1 93 ? 11.598 2.844 -2.338 1.00 77.31 93 ALA A N 1
ATOM 747 C CA . ALA A 1 93 ? 11.143 4.213 -2.146 1.00 77.31 93 ALA A CA 1
ATOM 748 C C . ALA A 1 93 ? 10.809 4.438 -0.658 1.00 77.31 93 ALA A C 1
ATOM 750 O O . ALA A 1 93 ? 9.651 4.288 -0.258 1.00 77.31 93 ALA A O 1
ATOM 751 N N . PRO A 1 94 ? 11.795 4.802 0.186 1.00 68.38 94 PRO A N 1
ATOM 752 C CA . PRO A 1 94 ? 11.623 4.893 1.641 1.00 68.38 94 PRO A CA 1
ATOM 753 C C . PRO A 1 94 ? 10.507 5.841 2.103 1.00 68.38 94 PRO A C 1
ATOM 755 O O . PRO A 1 94 ? 9.961 5.651 3.187 1.00 68.38 94 PRO A O 1
ATOM 758 N N . TYR A 1 95 ? 10.166 6.842 1.284 1.00 61.38 95 TYR A N 1
ATOM 759 C CA . TYR A 1 95 ? 9.161 7.869 1.586 1.00 61.38 95 TYR A CA 1
ATOM 760 C C . TYR A 1 95 ? 7.904 7.787 0.706 1.00 61.38 95 TYR A C 1
ATOM 762 O O . TYR A 1 95 ? 7.082 8.695 0.746 1.00 61.38 95 TYR A O 1
ATOM 770 N N . GLY A 1 96 ? 7.732 6.711 -0.072 1.00 57.59 96 GLY A N 1
ATOM 771 C CA . GLY A 1 96 ? 6.524 6.494 -0.871 1.00 57.59 96 GLY A CA 1
ATOM 772 C C . GLY A 1 96 ? 6.399 7.418 -2.084 1.00 57.59 96 GLY A C 1
ATOM 773 O O . GLY A 1 96 ? 5.472 8.220 -2.159 1.00 57.59 96 GLY A O 1
ATOM 774 N N . ASP A 1 97 ? 7.301 7.266 -3.059 1.00 61.38 97 ASP A N 1
ATOM 775 C CA . ASP A 1 97 ? 7.148 7.887 -4.380 1.00 61.38 97 ASP A CA 1
ATOM 776 C C . ASP A 1 97 ? 5.819 7.474 -5.034 1.00 61.38 97 ASP A C 1
ATOM 778 O O . ASP A 1 97 ? 5.365 6.338 -4.874 1.00 61.38 97 ASP A O 1
ATOM 782 N N . ALA A 1 98 ? 5.224 8.363 -5.838 1.00 55.34 98 ALA A N 1
ATOM 783 C CA . ALA A 1 98 ? 3.925 8.148 -6.490 1.00 55.34 98 ALA A CA 1
ATOM 784 C C . ALA A 1 98 ? 3.825 6.828 -7.291 1.00 55.34 98 ALA A C 1
ATOM 786 O O . ALA A 1 98 ? 2.739 6.271 -7.445 1.00 55.34 98 ALA A O 1
ATOM 787 N N . ILE A 1 99 ? 4.959 6.298 -7.771 1.00 54.34 99 ILE A N 1
ATOM 788 C CA . ILE A 1 99 ? 5.054 5.016 -8.494 1.00 54.34 99 ILE A CA 1
ATOM 789 C C . ILE A 1 99 ? 4.757 3.815 -7.576 1.00 54.34 99 ILE A C 1
ATOM 791 O O . ILE A 1 99 ? 4.225 2.807 -8.034 1.00 54.34 99 ILE A O 1
ATOM 795 N N . LEU A 1 100 ? 5.075 3.918 -6.284 1.00 62.59 100 LEU A N 1
ATOM 796 C CA . LEU A 1 100 ? 4.950 2.861 -5.276 1.00 62.59 100 LEU A CA 1
ATOM 797 C C . LEU A 1 100 ? 4.051 3.306 -4.115 1.00 62.59 100 LEU A C 1
ATOM 799 O O . LEU A 1 100 ? 4.371 3.098 -2.942 1.00 62.59 100 LEU A O 1
ATOM 803 N N . SER A 1 101 ? 2.910 3.918 -4.446 1.00 73.56 101 SER A N 1
ATOM 804 C CA . SER A 1 101 ? 1.943 4.386 -3.453 1.00 73.56 101 SER A CA 1
ATOM 805 C C . SER A 1 101 ? 1.600 3.294 -2.435 1.00 73.56 101 SER A C 1
ATOM 807 O O . SER A 1 101 ? 1.271 2.160 -2.791 1.00 73.56 101 SER A O 1
ATOM 809 N N . SER A 1 102 ? 1.683 3.655 -1.157 1.00 85.00 102 SER A N 1
ATOM 810 C CA . SER A 1 102 ? 1.391 2.780 -0.016 1.00 85.00 102 SER A CA 1
ATOM 811 C C . SER A 1 102 ? 0.002 3.042 0.587 1.00 85.00 102 SER A C 1
ATOM 813 O O . SER A 1 102 ? -0.277 2.631 1.711 1.00 85.00 102 SER A O 1
ATOM 815 N N . ILE A 1 103 ? -0.865 3.764 -0.143 1.00 88.25 103 ILE A N 1
ATOM 816 C CA . ILE A 1 103 ? -2.217 4.150 0.303 1.00 88.25 103 ILE A CA 1
ATOM 817 C C . ILE A 1 103 ? -2.987 2.935 0.814 1.00 88.25 103 ILE A C 1
ATOM 819 O O . ILE A 1 103 ? -3.456 2.936 1.948 1.00 88.25 103 ILE A O 1
ATOM 823 N N . LEU A 1 104 ? -3.099 1.889 -0.006 1.00 89.56 104 LEU A N 1
ATOM 824 C CA . LEU A 1 104 ? -3.947 0.741 0.311 1.00 89.56 104 LEU A CA 1
ATOM 825 C C . LEU A 1 104 ? -3.471 0.003 1.564 1.00 89.56 104 LEU A C 1
ATOM 827 O O . LEU A 1 104 ? -4.295 -0.444 2.355 1.00 89.56 104 LEU A O 1
ATOM 831 N N . GLU A 1 105 ? -2.160 -0.095 1.770 1.00 93.31 105 GLU A N 1
ATOM 832 C CA . GLU A 1 105 ? -1.582 -0.724 2.952 1.00 93.31 105 GLU A CA 1
ATOM 833 C C . GLU A 1 105 ? -1.853 0.076 4.225 1.00 93.31 105 GLU A C 1
ATOM 835 O O . GLU A 1 105 ? -2.304 -0.498 5.215 1.00 93.31 105 GLU A O 1
ATOM 840 N N . TYR A 1 106 ? -1.624 1.392 4.207 1.00 94.62 106 TYR A N 1
ATOM 841 C CA . TYR A 1 106 ? -1.863 2.235 5.381 1.00 94.62 106 TYR A CA 1
ATOM 842 C C . TYR A 1 106 ? -3.353 2.333 5.728 1.00 94.62 106 TYR A C 1
ATOM 844 O O . TYR A 1 106 ? -3.706 2.255 6.903 1.00 94.62 106 TYR A O 1
ATOM 852 N N . PHE A 1 107 ? -4.241 2.413 4.732 1.00 94.50 107 PHE A N 1
ATOM 853 C CA . PHE A 1 107 ? -5.686 2.317 4.968 1.00 94.50 107 PHE A CA 1
ATOM 854 C C . PHE A 1 107 ? -6.100 0.928 5.462 1.00 94.50 107 PHE A C 1
ATOM 856 O O . PHE A 1 107 ? -6.949 0.823 6.348 1.00 94.50 107 PHE A O 1
ATOM 863 N N . GLY A 1 108 ? -5.502 -0.136 4.921 1.00 94.19 108 GLY A N 1
ATOM 864 C CA . GLY A 1 108 ? -5.723 -1.509 5.368 1.00 94.19 108 GLY A CA 1
ATOM 865 C C . GLY A 1 108 ? -5.353 -1.709 6.837 1.00 94.19 108 GLY A C 1
ATOM 866 O O . GLY A 1 108 ? -6.149 -2.267 7.591 1.00 94.19 108 GLY A O 1
ATOM 867 N N . LEU A 1 109 ? -4.198 -1.184 7.257 1.00 96.56 109 LEU A N 1
ATOM 868 C CA . LEU A 1 109 ? -3.755 -1.165 8.653 1.00 96.56 109 LEU A CA 1
ATOM 869 C C . LEU A 1 109 ? -4.674 -0.320 9.533 1.00 96.56 109 LEU A C 1
ATOM 871 O O . LEU A 1 109 ? -5.133 -0.808 10.560 1.00 96.56 109 LEU A O 1
ATOM 875 N N . ALA A 1 110 ? -5.003 0.906 9.122 1.00 97.06 110 ALA A N 1
ATOM 876 C CA . ALA A 1 110 ? -5.875 1.776 9.905 1.00 97.06 110 ALA A CA 1
ATOM 877 C C . ALA A 1 110 ? -7.238 1.122 10.163 1.00 97.06 110 ALA A C 1
ATOM 879 O O . ALA A 1 110 ? -7.696 1.059 11.300 1.00 97.06 110 ALA A O 1
ATOM 880 N N . ARG A 1 111 ? -7.850 0.539 9.127 1.00 95.12 111 ARG A N 1
ATOM 881 C CA . ARG A 1 111 ? -9.088 -0.240 9.264 1.00 95.12 111 ARG A CA 1
ATOM 882 C C . ARG A 1 111 ? -8.888 -1.450 10.173 1.00 95.12 111 ARG A C 1
ATOM 884 O O . ARG A 1 111 ? -9.699 -1.692 11.057 1.00 95.12 111 ARG A O 1
ATOM 891 N N . LEU A 1 112 ? -7.810 -2.208 9.994 1.00 95.62 112 LEU A N 1
ATOM 892 C CA . LEU A 1 112 ? -7.529 -3.372 10.831 1.00 95.62 112 LEU A CA 1
ATOM 893 C C . LEU A 1 112 ? -7.444 -3.005 12.321 1.00 95.62 112 LEU A C 1
ATOM 895 O O . LEU A 1 112 ? -8.059 -3.686 13.142 1.00 95.62 112 LEU A O 1
ATOM 899 N N . TYR A 1 113 ? -6.745 -1.923 12.656 1.00 97.19 113 TYR A N 1
ATOM 900 C CA . TYR A 1 113 ? -6.601 -1.446 14.029 1.00 97.19 113 TYR A CA 1
ATOM 901 C C . TYR A 1 113 ? -7.917 -0.907 14.597 1.00 97.19 113 TYR A C 1
ATOM 903 O O . TYR A 1 113 ? -8.309 -1.310 15.690 1.00 97.19 113 TYR A O 1
ATOM 911 N N . LEU A 1 114 ? -8.678 -0.121 13.824 1.00 96.12 114 LEU A N 1
ATOM 912 C CA . LEU A 1 114 ? -10.011 0.343 14.235 1.00 96.12 114 LEU A CA 1
ATOM 913 C C . LEU A 1 114 ? -10.982 -0.812 14.493 1.00 96.12 114 LEU A C 1
ATOM 915 O O . LEU A 1 114 ? -11.751 -0.760 15.449 1.00 96.12 114 LEU A O 1
ATOM 919 N N . LYS A 1 115 ? -10.932 -1.885 13.689 1.00 93.94 115 LYS A N 1
ATOM 920 C CA . LYS A 1 115 ? -11.754 -3.090 13.910 1.00 93.94 115 LYS A CA 1
ATOM 921 C C . LYS A 1 115 ? -11.502 -3.711 15.287 1.00 93.94 115 LYS A C 1
ATOM 923 O O . LYS A 1 115 ? -12.420 -4.277 15.868 1.00 93.94 115 LYS A O 1
ATOM 928 N N . HIS A 1 116 ? -10.274 -3.602 15.788 1.00 93.81 116 HIS A N 1
ATOM 929 C CA . HIS A 1 116 ? -9.843 -4.169 17.066 1.00 93.81 116 HIS A CA 1
ATOM 930 C C . HIS A 1 116 ? -9.779 -3.126 18.196 1.00 93.81 116 HIS A C 1
ATOM 932 O O . HIS A 1 116 ? -9.280 -3.431 19.274 1.00 93.81 116 HIS A O 1
ATOM 938 N N . GLY A 1 117 ? -10.294 -1.909 17.974 1.00 94.62 117 GLY A N 1
ATOM 939 C CA . GLY A 1 117 ? -10.331 -0.842 18.979 1.00 94.62 117 GLY A CA 1
ATOM 940 C C . GLY A 1 117 ? -8.989 -0.150 19.248 1.00 94.62 117 GLY A C 1
ATOM 941 O O . GLY A 1 117 ? -8.897 0.644 20.181 1.00 94.62 117 GLY A O 1
ATOM 942 N N . ASP A 1 118 ? -7.957 -0.413 18.443 1.00 96.62 118 ASP A N 1
ATOM 943 C CA . ASP A 1 118 ? -6.633 0.206 18.571 1.00 96.62 118 ASP A CA 1
ATOM 944 C C . ASP A 1 118 ? -6.604 1.548 17.813 1.00 96.62 118 ASP A C 1
ATOM 946 O O . ASP A 1 118 ? -6.151 1.662 16.672 1.00 96.62 118 ASP A O 1
ATOM 950 N N . ILE A 1 119 ? -7.186 2.576 18.437 1.00 96.88 119 ILE A N 1
ATOM 951 C CA . ILE A 1 119 ? -7.312 3.922 17.852 1.00 96.88 119 ILE A CA 1
ATOM 952 C C . ILE A 1 119 ? -5.938 4.565 17.616 1.00 96.88 119 ILE A C 1
ATOM 954 O O . ILE A 1 119 ? -5.742 5.232 16.599 1.00 96.88 119 ILE A O 1
ATOM 958 N N . GLU A 1 120 ? -4.988 4.351 18.528 1.00 97.31 120 GLU A N 1
ATOM 959 C CA . GLU A 1 120 ? -3.651 4.945 18.463 1.00 97.31 120 GLU A CA 1
ATOM 960 C C . GLU A 1 120 ? -2.903 4.470 17.215 1.00 97.31 120 GLU A C 1
ATOM 962 O O . GLU A 1 120 ? -2.500 5.295 16.391 1.00 97.31 120 GLU A O 1
ATOM 967 N N . LYS A 1 121 ? -2.812 3.152 16.990 1.00 97.69 121 LYS A N 1
ATOM 968 C CA . LYS A 1 121 ? -2.138 2.623 15.794 1.00 97.69 121 LYS A CA 1
ATOM 969 C C . LYS A 1 121 ? -2.873 2.946 14.501 1.00 97.69 121 LYS A C 1
ATOM 971 O O . LYS A 1 121 ? -2.247 3.057 13.441 1.00 97.69 121 LYS A O 1
ATOM 976 N N . ALA A 1 122 ? -4.198 3.086 14.554 1.00 97.81 122 ALA A N 1
ATOM 977 C CA . ALA A 1 122 ? -4.964 3.525 13.396 1.00 97.81 122 ALA A CA 1
ATOM 978 C C . ALA A 1 122 ? -4.572 4.946 12.974 1.00 97.81 122 ALA A C 1
ATOM 980 O O . ALA A 1 122 ? -4.261 5.173 11.803 1.00 97.81 122 ALA A O 1
ATOM 981 N N . LEU A 1 123 ? -4.535 5.877 13.930 1.00 97.69 123 LEU A N 1
ATOM 982 C CA . LEU A 1 123 ? -4.105 7.255 13.701 1.00 97.69 123 LEU A CA 1
ATOM 983 C C . LEU A 1 123 ? -2.635 7.319 13.279 1.00 97.69 123 LEU A C 1
ATOM 985 O O . LEU A 1 123 ? -2.329 8.000 12.306 1.00 97.69 123 LEU A O 1
ATOM 989 N N . GLU A 1 124 ? -1.747 6.554 13.918 1.00 97.31 124 GLU A N 1
ATOM 990 C CA . GLU A 1 124 ? -0.329 6.459 13.537 1.00 97.31 124 GLU A CA 1
ATOM 991 C C . GLU A 1 124 ? -0.162 6.006 12.077 1.00 97.31 124 GLU A C 1
ATOM 993 O O . GLU A 1 124 ? 0.630 6.577 11.320 1.00 97.31 124 GLU A O 1
ATOM 998 N N . SER A 1 125 ? -0.946 5.013 11.646 1.00 96.38 125 SER A N 1
ATOM 999 C CA . SER A 1 125 ? -0.917 4.504 10.270 1.00 96.38 125 SER A CA 1
ATOM 1000 C C . SER A 1 125 ? -1.331 5.574 9.262 1.00 96.38 125 SER A C 1
ATOM 1002 O O . SER A 1 125 ? -0.656 5.765 8.248 1.00 96.38 125 SER A O 1
ATOM 1004 N N . LEU A 1 126 ? -2.420 6.296 9.542 1.00 95.94 126 LEU A N 1
ATOM 1005 C CA . LEU A 1 126 ? -2.884 7.385 8.684 1.00 95.94 126 LEU A CA 1
ATOM 1006 C C . LEU A 1 126 ? -1.895 8.559 8.693 1.00 95.94 126 LEU A C 1
ATOM 1008 O O . LEU A 1 126 ? -1.578 9.096 7.634 1.00 95.94 126 LEU A O 1
ATOM 1012 N N . GLN A 1 127 ? -1.358 8.932 9.854 1.00 94.44 127 GLN A N 1
ATOM 1013 C CA . GLN A 1 127 ? -0.394 10.024 9.973 1.00 94.44 127 GLN A CA 1
ATOM 1014 C C . GLN A 1 127 ? 0.884 9.719 9.191 1.00 94.44 127 GLN A C 1
ATOM 1016 O O . GLN A 1 127 ? 1.358 10.559 8.429 1.00 94.44 127 GLN A O 1
ATOM 1021 N N . THR A 1 128 ? 1.393 8.489 9.295 1.00 91.94 128 THR A N 1
ATOM 1022 C CA . THR A 1 128 ? 2.568 8.047 8.535 1.00 91.94 128 THR A CA 1
ATOM 1023 C C . THR A 1 128 ? 2.332 8.159 7.028 1.00 91.94 128 THR A C 1
ATOM 1025 O O . THR A 1 128 ? 3.222 8.579 6.288 1.00 91.94 128 THR A O 1
ATOM 1028 N N . LEU A 1 129 ? 1.128 7.819 6.555 1.00 90.56 129 LEU A N 1
ATOM 1029 C CA . LEU A 1 129 ? 0.753 7.993 5.153 1.00 90.56 129 LEU A CA 1
ATOM 1030 C C . LEU A 1 129 ? 0.826 9.470 4.732 1.00 90.56 129 LEU A C 1
ATOM 1032 O O . LEU A 1 129 ? 1.433 9.786 3.709 1.00 90.56 129 LEU A O 1
ATOM 1036 N N . VAL A 1 130 ? 0.253 10.376 5.527 1.00 89.44 130 VAL A N 1
ATOM 1037 C CA . VAL A 1 130 ? 0.256 11.819 5.232 1.00 89.44 130 VAL A CA 1
ATOM 1038 C C . VAL A 1 130 ? 1.663 12.417 5.297 1.00 89.44 130 VAL A C 1
ATOM 1040 O O . VAL A 1 130 ? 2.028 13.234 4.451 1.00 89.44 130 VAL A O 1
ATOM 1043 N N . ASP A 1 131 ? 2.492 11.975 6.237 1.00 87.50 131 ASP A N 1
ATOM 1044 C CA . ASP A 1 131 ? 3.893 12.395 6.337 1.00 87.50 131 ASP A CA 1
ATOM 1045 C C . ASP A 1 131 ? 4.717 11.940 5.128 1.00 87.50 131 ASP A C 1
ATOM 1047 O O . ASP A 1 131 ? 5.570 12.683 4.633 1.00 87.50 131 ASP A O 1
ATOM 1051 N N . ASN A 1 132 ? 4.449 10.738 4.615 1.00 83.75 132 ASN A N 1
ATOM 1052 C CA . ASN A 1 132 ? 5.061 10.254 3.379 1.00 83.75 132 ASN A CA 1
ATOM 1053 C C . ASN A 1 132 ? 4.652 11.127 2.187 1.00 83.75 132 ASN A C 1
ATOM 1055 O O . ASN A 1 132 ? 5.495 11.488 1.370 1.00 83.75 132 ASN A O 1
ATOM 1059 N N . PHE A 1 133 ? 3.392 11.554 2.116 1.00 82.06 133 PHE A N 1
ATOM 1060 C CA . PHE A 1 133 ? 2.926 12.455 1.061 1.00 82.06 133 PHE A CA 1
ATOM 1061 C C . PHE A 1 133 ? 3.564 13.834 1.103 1.00 82.06 133 PHE A C 1
ATOM 1063 O O . PHE A 1 133 ? 3.837 14.410 0.051 1.00 82.06 133 PHE A O 1
ATOM 1070 N N . GLU A 1 134 ? 3.808 14.362 2.297 1.00 80.38 134 GLU A N 1
ATOM 1071 C CA . GLU A 1 134 ? 4.512 15.628 2.466 1.00 80.38 134 GLU A CA 1
ATOM 1072 C C . GLU A 1 134 ? 5.970 15.534 1.991 1.00 80.38 134 GLU A C 1
ATOM 1074 O O . GLU A 1 134 ? 6.465 16.462 1.351 1.00 80.38 134 GLU A O 1
ATOM 1079 N N . LYS A 1 135 ? 6.639 14.404 2.255 1.00 77.81 135 LYS A N 1
ATOM 1080 C CA . LYS A 1 135 ? 8.047 14.177 1.887 1.00 77.81 135 LYS A CA 1
ATOM 1081 C C . LYS A 1 135 ? 8.241 13.798 0.416 1.00 77.81 135 LYS A C 1
ATOM 1083 O O . LYS A 1 135 ? 9.147 14.320 -0.226 1.00 77.81 135 LYS A O 1
ATOM 1088 N N . GLY A 1 136 ? 7.428 12.877 -0.101 1.00 66.88 136 GLY A N 1
ATOM 1089 C CA . GLY A 1 136 ? 7.562 12.302 -1.445 1.00 66.88 136 GLY A CA 1
ATOM 1090 C C . GLY A 1 136 ? 6.703 12.982 -2.516 1.00 66.88 136 GLY A C 1
ATOM 1091 O O . GLY A 1 136 ? 7.067 12.985 -3.690 1.00 66.88 136 GLY A O 1
ATOM 1092 N N . GLY A 1 137 ? 5.593 13.617 -2.127 1.00 65.50 137 GLY A N 1
ATOM 1093 C CA . GLY A 1 137 ? 4.580 14.162 -3.032 1.00 65.50 137 GLY A CA 1
ATOM 1094 C C . GLY A 1 137 ? 3.636 13.087 -3.592 1.00 65.50 137 GLY A C 1
ATOM 1095 O O . GLY A 1 137 ? 4.053 12.176 -4.293 1.00 65.50 137 GLY A O 1
ATOM 1096 N N . ILE A 1 138 ? 2.326 13.223 -3.357 1.00 63.72 138 ILE A N 1
ATOM 1097 C CA . ILE A 1 138 ? 1.299 12.314 -3.922 1.00 63.72 138 ILE A CA 1
ATOM 1098 C C . ILE A 1 138 ? 1.264 12.354 -5.453 1.00 63.72 13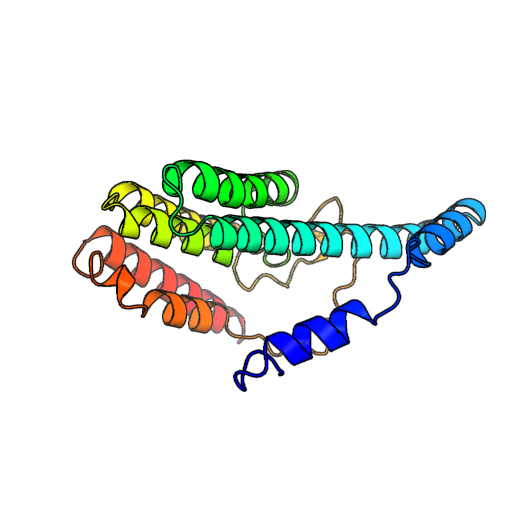8 ILE A C 1
ATOM 1100 O O . ILE A 1 138 ? 1.110 11.332 -6.114 1.00 63.72 138 ILE A O 1
ATOM 1104 N N . ASN A 1 139 ? 1.369 13.564 -6.005 1.00 56.41 139 ASN A N 1
ATOM 1105 C CA . ASN A 1 139 ? 1.206 13.845 -7.430 1.00 56.41 139 ASN A CA 1
ATOM 1106 C C . ASN A 1 139 ? 2.543 14.144 -8.123 1.00 56.41 139 ASN A C 1
ATOM 1108 O O . ASN A 1 139 ? 2.542 14.577 -9.275 1.00 56.41 139 ASN A O 1
ATOM 1112 N N . SER A 1 140 ? 3.681 13.918 -7.454 1.00 53.81 140 SER A N 1
ATOM 1113 C CA . SER A 1 140 ? 5.034 14.110 -8.000 1.00 53.81 140 SER A CA 1
ATOM 1114 C C . SER A 1 140 ? 5.407 12.979 -8.974 1.00 53.81 140 SER A C 1
ATOM 1116 O O . SER A 1 140 ? 6.469 12.369 -8.939 1.00 53.81 140 SER A O 1
ATOM 1118 N N . ILE A 1 141 ? 4.537 12.755 -9.955 1.00 49.62 141 ILE A N 1
ATOM 1119 C CA . ILE A 1 141 ? 4.843 12.071 -11.217 1.00 49.62 141 ILE A CA 1
ATOM 1120 C C . ILE A 1 141 ? 6.042 12.757 -11.914 1.00 49.62 141 ILE A C 1
ATOM 1122 O O . ILE A 1 141 ? 6.697 12.166 -12.770 1.00 49.62 141 ILE A O 1
ATOM 1126 N N . GLU A 1 142 ? 6.367 13.993 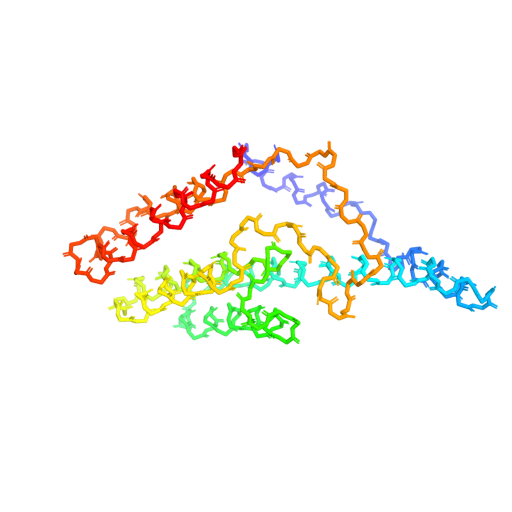-11.534 1.00 43.78 142 GLU A N 1
ATOM 1127 C CA . GLU A 1 142 ? 7.353 14.848 -12.190 1.00 43.78 142 GLU A CA 1
ATOM 1128 C C . GLU A 1 142 ? 8.819 14.433 -12.033 1.00 43.78 142 GLU A C 1
ATOM 1130 O O . GLU A 1 142 ? 9.662 15.017 -12.699 1.00 43.78 142 GLU A O 1
ATOM 1135 N N . ASN A 1 143 ? 9.151 13.382 -11.278 1.00 47.34 143 ASN A N 1
ATOM 1136 C CA . ASN A 1 143 ? 10.516 12.839 -11.273 1.00 47.34 143 ASN A CA 1
ATOM 1137 C C . ASN A 1 143 ? 10.550 11.307 -11.358 1.00 47.34 143 ASN A C 1
ATOM 1139 O O . ASN A 1 143 ? 11.254 10.622 -10.618 1.00 47.34 143 ASN A O 1
ATOM 1143 N N . LYS A 1 144 ? 9.825 10.765 -12.343 1.00 52.72 144 LYS A N 1
ATOM 1144 C CA . LYS A 1 144 ? 9.788 9.338 -12.727 1.00 52.72 144 LYS A CA 1
ATOM 1145 C C . LYS A 1 144 ? 11.156 8.661 -12.952 1.00 52.72 144 LYS A C 1
ATOM 1147 O O . LYS A 1 144 ? 11.202 7.439 -12.999 1.00 52.72 144 LYS A O 1
ATOM 1152 N N . ASN A 1 145 ? 12.248 9.428 -13.029 1.00 51.47 145 ASN A N 1
ATOM 1153 C CA . ASN A 1 145 ? 13.620 8.940 -13.199 1.00 51.47 145 ASN A CA 1
ATOM 1154 C C . ASN A 1 145 ? 14.485 8.982 -11.918 1.00 51.47 145 ASN A C 1
ATOM 1156 O O . ASN A 1 145 ? 15.667 8.652 -11.997 1.00 51.47 145 ASN A O 1
ATOM 1160 N N . ASN A 1 146 ? 13.953 9.385 -10.756 1.00 57.59 146 ASN A N 1
ATOM 1161 C CA . ASN A 1 146 ? 14.770 9.542 -9.539 1.00 57.59 146 ASN A CA 1
ATOM 1162 C C . ASN A 1 146 ? 14.954 8.256 -8.723 1.00 57.59 146 ASN A C 1
ATOM 1164 O O . ASN A 1 146 ? 15.853 8.194 -7.884 1.00 57.59 146 ASN A O 1
ATOM 1168 N N . LEU A 1 147 ? 14.152 7.216 -8.967 1.00 73.12 147 LEU A N 1
ATOM 1169 C CA . LEU A 1 147 ? 14.375 5.920 -8.336 1.00 73.12 147 LEU A CA 1
ATOM 1170 C C . LEU A 1 147 ? 15.519 5.194 -9.043 1.00 73.12 147 LEU A C 1
ATOM 1172 O O . LEU A 1 147 ? 15.448 4.910 -10.238 1.00 73.12 147 LEU A O 1
ATOM 1176 N N . TRP A 1 148 ? 16.561 4.854 -8.280 1.00 79.06 148 TRP A N 1
ATOM 1177 C CA . TRP A 1 148 ? 17.802 4.243 -8.775 1.00 79.06 148 TRP A CA 1
ATOM 1178 C C . TRP A 1 148 ? 17.577 2.990 -9.641 1.00 79.06 148 TRP A C 1
ATOM 1180 O O . TRP A 1 148 ? 18.388 2.691 -10.514 1.00 79.06 148 TRP A O 1
ATOM 1190 N N . CYS A 1 149 ? 16.473 2.268 -9.413 1.00 81.69 149 CYS A N 1
ATOM 1191 C CA . CYS A 1 149 ? 16.119 1.038 -10.118 1.00 81.69 149 CYS A CA 1
ATOM 1192 C C . CYS A 1 149 ? 15.115 1.219 -11.271 1.00 81.69 149 CYS A C 1
ATOM 1194 O O . CYS A 1 149 ? 14.820 0.235 -11.945 1.00 81.69 149 CYS A O 1
ATOM 1196 N N . PHE A 1 150 ? 14.614 2.433 -11.533 1.00 82.75 150 PHE A N 1
ATOM 1197 C CA . PHE A 1 150 ? 13.618 2.717 -12.583 1.00 82.75 150 PHE A CA 1
ATOM 1198 C C . PHE A 1 150 ? 14.056 3.811 -13.569 1.00 82.75 150 PHE A C 1
ATOM 1200 O O . PHE A 1 150 ? 13.235 4.417 -14.249 1.00 82.75 150 PHE A O 1
ATOM 1207 N N . ASN A 1 151 ? 15.360 4.051 -13.686 1.00 81.75 151 ASN A N 1
ATOM 1208 C CA . ASN A 1 151 ? 15.926 5.123 -14.505 1.00 81.75 151 ASN A CA 1
ATOM 1209 C C . ASN A 1 151 ? 15.689 4.989 -16.027 1.00 81.75 151 ASN A C 1
ATOM 1211 O O . ASN A 1 151 ? 15.865 5.962 -16.756 1.00 81.75 151 ASN A O 1
ATOM 1215 N N . GLU A 1 152 ? 15.320 3.807 -16.526 1.00 83.44 152 GLU A N 1
ATOM 1216 C CA . GLU A 1 152 ? 15.037 3.559 -17.949 1.00 83.44 152 GLU A CA 1
ATOM 1217 C C . GLU A 1 152 ? 13.527 3.506 -18.241 1.00 83.44 152 GLU A C 1
ATOM 1219 O O . GLU A 1 152 ? 13.113 3.492 -19.406 1.00 83.44 152 GLU A O 1
ATOM 1224 N N . LEU A 1 153 ? 12.683 3.489 -17.200 1.00 74.31 153 LEU A N 1
ATOM 1225 C CA . LEU A 1 153 ? 11.232 3.470 -17.339 1.00 74.31 153 LEU A CA 1
ATOM 1226 C C . LEU A 1 153 ? 10.687 4.858 -17.666 1.00 74.31 153 LEU A C 1
ATOM 1228 O O . LEU A 1 153 ? 10.401 5.679 -16.799 1.00 74.31 153 LEU A O 1
ATOM 1232 N N . LYS A 1 154 ? 10.419 5.086 -18.950 1.00 63.62 154 LYS A N 1
ATOM 1233 C CA . LYS A 1 154 ? 9.588 6.212 -19.379 1.00 63.62 154 LYS A CA 1
ATOM 1234 C C . LYS A 1 154 ? 8.116 5.865 -19.164 1.00 63.62 154 LYS A C 1
ATOM 1236 O O . LYS A 1 154 ? 7.452 5.376 -20.073 1.00 63.62 154 LYS A O 1
ATOM 1241 N N . LEU A 1 155 ? 7.593 6.115 -17.966 1.00 56.69 155 LEU A N 1
ATOM 1242 C CA . LEU A 1 155 ? 6.147 6.089 -17.728 1.00 56.69 155 LEU A CA 1
ATOM 1243 C C . LEU A 1 155 ? 5.523 7.289 -18.460 1.00 56.69 155 LEU A C 1
ATOM 1245 O O . LEU A 1 155 ? 5.542 8.409 -17.949 1.00 56.69 155 LEU A O 1
ATOM 1249 N N . SER A 1 156 ? 5.021 7.076 -19.678 1.00 46.19 156 SER A N 1
ATOM 1250 C CA . SER A 1 156 ? 4.415 8.115 -20.522 1.00 46.19 156 SER A CA 1
ATOM 1251 C C . SER A 1 156 ? 3.323 8.885 -19.769 1.00 46.19 156 SER A C 1
ATOM 1253 O O . SER A 1 156 ? 2.400 8.280 -19.227 1.00 46.19 156 SER A O 1
ATOM 1255 N N . ASN A 1 157 ? 3.411 10.218 -19.762 1.00 44.06 157 ASN A N 1
ATOM 1256 C CA . ASN A 1 157 ? 2.368 11.119 -19.245 1.00 44.06 157 ASN A CA 1
ATOM 1257 C C . ASN A 1 157 ? 1.106 11.151 -20.130 1.00 44.06 157 ASN A C 1
ATOM 1259 O O . ASN A 1 157 ? 0.141 11.820 -19.785 1.00 44.06 157 ASN A O 1
ATOM 1263 N N . GLU A 1 158 ? 1.105 10.461 -21.272 1.00 37.75 158 GLU A N 1
ATOM 1264 C CA . GLU A 1 158 ? 0.172 10.748 -22.367 1.00 37.75 158 GLU A CA 1
ATOM 1265 C C . GLU A 1 158 ? -1.266 10.265 -22.144 1.00 37.75 158 GLU A C 1
ATOM 1267 O O . GLU A 1 158 ? -2.147 10.727 -22.851 1.00 37.75 158 GLU A O 1
ATOM 1272 N N . ASN A 1 159 ? -1.540 9.409 -21.151 1.00 38.12 159 ASN A N 1
ATOM 1273 C CA . ASN A 1 159 ? -2.903 8.916 -20.886 1.00 38.12 159 ASN A CA 1
ATOM 1274 C C . ASN A 1 159 ? -3.268 8.801 -19.399 1.00 38.12 159 ASN A C 1
ATOM 1276 O O . ASN A 1 159 ? -4.308 8.236 -19.065 1.00 38.12 159 ASN A O 1
ATOM 1280 N N . SER A 1 160 ? -2.450 9.325 -18.481 1.00 42.25 160 SER A N 1
ATOM 1281 C CA . SER A 1 160 ? -2.909 9.456 -17.101 1.00 42.25 160 SER A CA 1
ATOM 1282 C C . SER A 1 160 ? -3.749 10.721 -17.023 1.00 42.25 160 SER A C 1
ATOM 1284 O O . SER A 1 160 ? -3.220 11.796 -16.739 1.00 42.25 160 SER A O 1
ATOM 1286 N N . SER A 1 161 ? -5.060 10.598 -17.240 1.00 41.66 161 SER A N 1
ATOM 1287 C CA . SER A 1 161 ? -6.019 11.397 -16.475 1.00 41.66 161 SER A CA 1
ATOM 1288 C C . SER A 1 161 ? -5.436 11.462 -15.067 1.00 41.66 161 SER A C 1
ATOM 1290 O O . SER A 1 161 ? -5.270 10.405 -14.455 1.00 41.66 161 SER A O 1
ATOM 1292 N N . GLN A 1 162 ? -4.955 12.624 -14.616 1.00 47.62 162 GLN A N 1
ATOM 1293 C CA . GLN A 1 162 ? -4.425 12.774 -13.263 1.00 47.62 162 GLN A CA 1
ATOM 1294 C C . GLN A 1 162 ? -5.609 12.537 -12.331 1.00 47.62 162 GLN A C 1
ATOM 1296 O O . GLN A 1 162 ? -6.306 13.470 -11.949 1.00 47.62 162 GLN A O 1
ATOM 1301 N N . MET A 1 163 ? -5.883 11.263 -12.059 1.00 53.97 163 MET A N 1
ATOM 1302 C CA . MET A 1 163 ? -6.859 10.793 -11.105 1.00 53.97 163 MET A CA 1
ATOM 1303 C C . MET A 1 163 ? -6.478 11.514 -9.824 1.00 53.97 163 MET A C 1
ATOM 1305 O O . MET A 1 163 ? -5.330 11.406 -9.386 1.00 53.97 163 MET A O 1
ATOM 1309 N N . ASN A 1 164 ? -7.365 12.364 -9.316 1.00 66.81 164 ASN A N 1
ATOM 1310 C CA . ASN A 1 164 ? -7.037 13.173 -8.163 1.00 66.81 164 ASN A CA 1
ATOM 1311 C C . ASN A 1 164 ? -6.903 12.227 -6.964 1.00 66.81 164 ASN A C 1
ATOM 1313 O O . ASN A 1 164 ? -7.885 11.835 -6.344 1.00 66.81 164 ASN A O 1
ATOM 1317 N N . LEU A 1 165 ? -5.675 11.794 -6.676 1.00 76.44 165 LEU A N 1
ATOM 1318 C CA . LEU A 1 165 ? -5.400 10.827 -5.618 1.00 76.44 165 LEU A CA 1
ATOM 1319 C C . LEU A 1 165 ? -5.877 11.347 -4.256 1.00 76.44 165 LEU A C 1
ATOM 1321 O O . LEU A 1 165 ? -6.263 10.538 -3.420 1.00 76.44 165 LEU A O 1
ATOM 1325 N N . TYR A 1 166 ? -5.933 12.671 -4.065 1.00 82.19 166 TYR A N 1
ATOM 1326 C CA . TYR A 1 166 ? -6.536 13.279 -2.879 1.00 82.19 166 TYR A CA 1
ATOM 1327 C C . TYR A 1 166 ? -8.041 13.011 -2.795 1.00 82.19 166 TYR A C 1
ATOM 1329 O O . TYR A 1 166 ? -8.501 12.603 -1.738 1.00 82.19 166 TYR A O 1
ATOM 1337 N N . GLU A 1 167 ? -8.801 13.148 -3.889 1.00 83.25 167 GLU A N 1
ATOM 1338 C CA . GLU A 1 167 ? -10.236 12.801 -3.900 1.00 83.25 167 GLU A CA 1
ATOM 1339 C C . GLU A 1 167 ? -10.452 11.337 -3.515 1.00 83.25 167 GLU A C 1
ATOM 1341 O O . GLU A 1 167 ? -11.279 11.045 -2.656 1.00 83.25 167 GLU A O 1
ATOM 1346 N N . ASN A 1 168 ? -9.649 10.421 -4.065 1.00 84.31 168 ASN A N 1
ATOM 1347 C CA . ASN A 1 168 ? -9.726 9.008 -3.691 1.00 84.31 168 ASN A CA 1
ATOM 1348 C C . ASN A 1 168 ? -9.438 8.792 -2.196 1.00 84.31 168 ASN A C 1
ATOM 1350 O O . ASN A 1 168 ? -10.118 7.993 -1.557 1.00 84.31 168 ASN A O 1
ATOM 1354 N N . ILE A 1 169 ? -8.447 9.492 -1.635 1.00 89.06 169 ILE A N 1
ATOM 1355 C CA . ILE A 1 169 ? -8.107 9.420 -0.205 1.00 89.06 169 ILE A CA 1
ATOM 1356 C C . ILE A 1 169 ? -9.266 9.935 0.649 1.00 89.06 169 ILE A C 1
ATOM 1358 O O . ILE A 1 169 ? -9.651 9.257 1.600 1.00 89.06 169 ILE A O 1
ATOM 1362 N N . PHE A 1 170 ? -9.856 11.082 0.305 1.00 91.00 170 PHE A N 1
ATOM 1363 C CA . PHE A 1 170 ? -11.014 11.611 1.027 1.00 91.00 170 PHE A CA 1
ATOM 1364 C C . PHE A 1 170 ? -12.202 10.651 0.956 1.00 91.00 170 PHE A C 1
ATOM 1366 O O . PHE A 1 170 ? -12.768 10.322 1.995 1.00 91.00 170 PHE A O 1
ATOM 1373 N N . CYS A 1 171 ? -12.493 10.076 -0.215 1.00 90.44 171 CYS A N 1
ATOM 1374 C CA . CYS A 1 171 ? -13.519 9.040 -0.338 1.00 90.44 171 CYS A CA 1
ATOM 1375 C C . CYS A 1 171 ? -13.234 7.807 0.536 1.00 90.44 171 CYS A C 1
ATOM 1377 O O . CYS A 1 171 ? -14.164 7.210 1.071 1.00 90.44 171 CYS A O 1
ATOM 1379 N N . MET A 1 172 ? -11.968 7.405 0.701 1.00 91.44 172 MET A N 1
ATOM 1380 C CA . MET A 1 172 ? -11.616 6.303 1.606 1.00 91.44 172 MET A CA 1
ATOM 1381 C C . MET A 1 172 ? -11.793 6.678 3.085 1.00 91.44 172 MET A C 1
ATOM 1383 O O . MET A 1 172 ? -12.182 5.813 3.872 1.00 91.44 172 MET A O 1
ATOM 1387 N N . LEU A 1 173 ? -11.519 7.933 3.462 1.00 94.25 173 LEU A N 1
ATOM 1388 C CA . LEU A 1 173 ? -11.709 8.466 4.822 1.00 94.25 173 LEU A CA 1
ATOM 1389 C C . LEU A 1 173 ? -13.185 8.719 5.161 1.00 94.25 173 LEU A C 1
ATOM 1391 O O . LEU A 1 173 ? -13.539 8.779 6.336 1.00 94.25 173 LEU A O 1
ATOM 1395 N N . ASP A 1 174 ? -14.060 8.816 4.161 1.00 93.19 174 ASP A N 1
ATOM 1396 C CA . ASP A 1 174 ? -15.514 8.919 4.338 1.00 93.19 174 ASP A CA 1
ATOM 1397 C C . ASP A 1 174 ? -16.186 7.597 4.747 1.00 93.19 174 ASP A C 1
ATOM 1399 O O . ASP A 1 174 ? -17.365 7.573 5.101 1.00 93.19 174 ASP A O 1
ATOM 1403 N N . ASP A 1 175 ? -15.438 6.493 4.774 1.00 93.56 175 ASP A N 1
ATOM 1404 C CA . ASP A 1 175 ? -15.920 5.217 5.293 1.00 93.56 175 ASP A CA 1
ATOM 1405 C C . ASP A 1 175 ? -16.354 5.343 6.770 1.00 93.56 175 ASP A C 1
ATOM 1407 O O . ASP A 1 175 ? -15.632 5.897 7.606 1.00 93.56 175 ASP A O 1
ATOM 1411 N N . LYS A 1 176 ? -17.529 4.789 7.104 1.00 94.38 176 LYS A N 1
ATOM 1412 C CA . LYS A 1 176 ? -18.119 4.816 8.458 1.00 94.38 176 LYS A CA 1
ATOM 1413 C C . LYS A 1 176 ? -17.206 4.217 9.521 1.00 94.38 176 LYS A C 1
ATOM 1415 O O . LYS A 1 176 ? -17.320 4.539 10.700 1.00 94.38 176 LYS A O 1
ATOM 1420 N N . MET A 1 177 ? -16.287 3.342 9.122 1.00 92.94 177 MET A N 1
ATOM 1421 C CA . MET A 1 177 ? -15.291 2.785 10.025 1.00 92.94 177 MET A CA 1
ATOM 1422 C C . MET A 1 177 ? -14.457 3.869 10.722 1.00 92.94 177 MET A C 1
ATOM 1424 O O . MET A 1 177 ? -14.087 3.696 11.882 1.00 92.94 177 MET A O 1
ATOM 1428 N N . PHE A 1 178 ? -14.221 5.002 10.054 1.00 95.94 178 PHE A N 1
ATOM 1429 C CA . PHE A 1 178 ? -13.465 6.130 10.597 1.00 95.94 178 PHE A CA 1
ATOM 1430 C C . PHE A 1 178 ? -14.298 7.072 11.478 1.00 95.94 178 PHE A C 1
ATOM 1432 O O . PHE A 1 178 ? -13.720 7.931 12.142 1.00 95.94 178 PHE A O 1
ATOM 1439 N N . ASP A 1 179 ? -15.623 6.900 11.581 1.00 95.38 179 ASP A N 1
ATOM 1440 C CA . ASP A 1 179 ? -16.481 7.724 12.456 1.00 95.38 179 ASP A CA 1
ATOM 1441 C C . ASP A 1 179 ? -16.010 7.685 13.919 1.00 95.38 179 ASP A C 1
ATOM 1443 O O . ASP A 1 179 ? -16.107 8.677 14.644 1.00 95.38 179 ASP A O 1
ATOM 1447 N N . GLN A 1 180 ? -15.408 6.561 14.319 1.00 95.69 180 GLN A N 1
ATOM 1448 C CA . GLN A 1 180 ? -14.821 6.345 15.642 1.00 95.69 180 GLN A CA 1
ATOM 1449 C C . GLN A 1 180 ? -13.681 7.316 15.970 1.00 95.69 180 GLN A C 1
ATOM 1451 O O . GLN A 1 180 ? -13.441 7.577 17.142 1.00 95.69 180 GLN A O 1
ATOM 1456 N N . ILE A 1 181 ? -12.996 7.865 14.962 1.00 96.50 181 ILE A N 1
ATOM 1457 C CA . ILE A 1 181 ? -11.860 8.778 15.146 1.00 96.50 181 ILE A CA 1
ATOM 1458 C C . ILE A 1 181 ? -12.128 10.194 14.631 1.00 96.50 181 ILE A C 1
ATOM 1460 O O . ILE A 1 181 ? -11.355 11.095 14.927 1.00 96.50 181 ILE A O 1
ATOM 1464 N N . ARG A 1 182 ? -13.248 10.452 13.937 1.00 95.19 182 ARG A N 1
ATOM 1465 C CA . ARG A 1 182 ? -13.562 11.786 13.373 1.00 95.19 182 ARG A CA 1
ATOM 1466 C C . ARG A 1 182 ? -13.561 12.928 14.389 1.00 95.19 182 ARG A C 1
ATOM 1468 O O . ARG A 1 182 ? -13.327 14.076 14.027 1.00 95.19 182 ARG A O 1
ATOM 1475 N N . HIS A 1 183 ? -13.884 12.626 15.642 1.00 93.50 183 HIS A N 1
ATOM 1476 C CA . HIS A 1 183 ? -13.979 13.615 16.710 1.00 93.50 183 HIS A CA 1
ATOM 1477 C C . HIS A 1 183 ? -12.630 13.917 17.377 1.00 93.50 183 HIS A C 1
ATOM 1479 O O . HIS A 1 183 ? -12.542 14.887 18.137 1.00 93.50 183 HIS A O 1
ATOM 1485 N N . THR A 1 184 ? -11.588 13.120 17.123 1.00 95.94 184 THR A N 1
ATOM 1486 C CA . THR A 1 184 ? -10.275 13.326 17.741 1.00 95.94 184 THR A CA 1
ATOM 1487 C C . THR A 1 184 ? -9.596 14.569 17.163 1.00 95.94 184 THR A C 1
ATOM 1489 O O . THR A 1 184 ? -10.008 15.101 16.125 1.00 95.94 184 THR A O 1
ATOM 1492 N N . ILE A 1 185 ? -8.616 15.110 17.885 1.00 96.25 185 ILE A N 1
ATOM 1493 C CA . ILE A 1 185 ? -7.863 16.284 17.416 1.00 96.25 185 ILE A CA 1
ATOM 1494 C C . ILE A 1 185 ? -6.903 15.830 16.316 1.00 96.25 185 ILE A C 1
ATOM 1496 O O . ILE A 1 185 ? -6.865 16.417 15.244 1.00 96.25 185 ILE A O 1
ATOM 1500 N N . GLU A 1 186 ? -6.254 14.693 16.529 1.00 96.44 186 GLU A N 1
ATOM 1501 C CA . GLU A 1 186 ? -5.288 14.067 15.635 1.00 96.44 186 GLU A CA 1
ATOM 1502 C C . GLU A 1 186 ? -5.880 13.797 14.247 1.00 96.44 186 GLU A C 1
ATOM 1504 O O . GLU A 1 186 ? -5.237 14.058 13.233 1.00 96.44 186 GLU A O 1
ATOM 1509 N N . PHE A 1 187 ? -7.125 13.310 14.173 1.00 96.62 187 PHE A N 1
ATOM 1510 C CA . PHE A 1 187 ? -7.780 13.090 12.885 1.00 96.62 187 PHE A CA 1
ATOM 1511 C C . PHE A 1 187 ? -8.115 14.408 12.181 1.00 96.62 187 PHE A C 1
ATOM 1513 O O . PHE A 1 187 ? -7.989 14.505 10.962 1.00 96.62 187 PHE A O 1
ATOM 1520 N N . ARG A 1 188 ? -8.529 15.439 12.927 1.00 96.00 188 ARG A N 1
ATOM 1521 C CA . ARG A 1 188 ? -8.810 16.764 12.358 1.00 96.00 188 ARG A CA 1
ATOM 1522 C C . ARG A 1 188 ? -7.542 17.412 11.810 1.00 96.00 188 ARG A C 1
ATOM 1524 O O . ARG A 1 188 ? -7.548 17.833 10.656 1.00 96.00 188 ARG A O 1
ATOM 1531 N N . ASP A 1 189 ? -6.456 17.378 12.575 1.00 95.81 189 ASP A N 1
ATOM 1532 C CA . ASP A 1 189 ? -5.139 17.865 12.157 1.00 95.81 189 ASP A CA 1
ATOM 1533 C C . ASP A 1 189 ? -4.650 17.131 10.896 1.00 95.81 189 ASP A C 1
ATOM 1535 O O . ASP A 1 189 ? -4.116 17.740 9.965 1.00 95.81 189 ASP A O 1
ATOM 1539 N N . LEU A 1 190 ? -4.893 15.818 10.817 1.00 95.25 190 LEU A N 1
ATOM 1540 C CA . LEU A 1 190 ? -4.577 15.006 9.645 1.00 95.25 190 LEU A CA 1
ATOM 1541 C C . LEU A 1 190 ? -5.344 15.460 8.393 1.00 95.25 190 LEU A C 1
ATOM 1543 O O . LEU A 1 190 ? -4.754 15.571 7.314 1.00 95.25 190 LEU A O 1
ATOM 1547 N N . ILE A 1 191 ? -6.646 15.733 8.521 1.00 95.31 191 ILE A N 1
ATOM 1548 C CA . ILE A 1 191 ? -7.483 16.233 7.419 1.00 95.31 191 ILE A CA 1
ATOM 1549 C C . ILE A 1 191 ? -7.033 17.629 6.983 1.00 95.31 191 ILE A C 1
ATOM 1551 O O . ILE A 1 191 ? -6.901 17.879 5.783 1.00 95.31 191 ILE A O 1
ATOM 1555 N N . GLU A 1 192 ? -6.747 18.527 7.927 1.00 94.25 192 GLU A N 1
ATOM 1556 C CA . GLU A 1 192 ? -6.208 19.859 7.627 1.00 94.25 192 GLU A CA 1
ATOM 1557 C C . GLU A 1 192 ? -4.885 19.766 6.859 1.00 94.25 192 GLU A C 1
ATOM 1559 O O . GLU A 1 192 ? -4.702 20.434 5.836 1.00 94.25 192 GLU A O 1
ATOM 1564 N N . LYS A 1 193 ? -3.991 18.866 7.282 1.00 92.38 193 LYS A N 1
ATOM 1565 C CA . LYS A 1 193 ? -2.725 18.611 6.590 1.00 92.38 193 LYS A CA 1
ATOM 1566 C C . LYS A 1 193 ? -2.944 18.085 5.169 1.00 92.38 193 LYS A C 1
ATOM 1568 O O . LYS A 1 193 ? -2.297 18.569 4.239 1.00 92.38 193 LYS A O 1
ATOM 1573 N N . LEU A 1 194 ? -3.862 17.135 4.972 1.00 90.88 194 LEU A N 1
ATOM 1574 C CA . LEU A 1 194 ? -4.214 16.616 3.644 1.00 90.88 194 LEU A CA 1
ATOM 1575 C C . LEU A 1 194 ? -4.780 17.701 2.720 1.00 90.88 194 LEU A C 1
ATOM 1577 O O . LEU A 1 194 ? -4.344 17.789 1.570 1.00 90.88 194 LEU A O 1
ATOM 1581 N N . ASN A 1 195 ? -5.682 18.550 3.219 1.00 90.56 195 ASN A N 1
ATOM 1582 C CA . ASN A 1 195 ? -6.225 19.687 2.468 1.00 90.56 195 ASN A CA 1
ATOM 1583 C C . ASN A 1 195 ? -5.110 20.652 2.044 1.00 90.56 195 ASN A C 1
ATOM 1585 O O . ASN A 1 195 ? -4.989 20.983 0.864 1.00 90.56 195 ASN A O 1
ATOM 1589 N N . GLY A 1 196 ? -4.219 21.020 2.970 1.00 89.81 196 GLY A N 1
ATOM 1590 C CA . GLY A 1 196 ? -3.084 21.892 2.661 1.00 89.81 196 GLY A CA 1
ATOM 1591 C C . GLY A 1 196 ? -2.126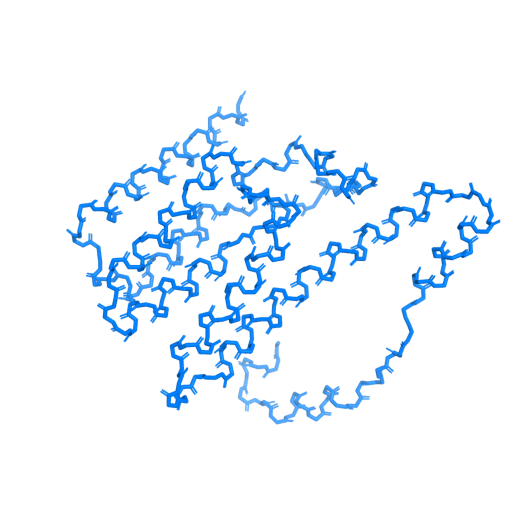 21.292 1.622 1.00 89.81 196 GLY A C 1
ATOM 1592 O O . GLY A 1 196 ? -1.573 22.011 0.786 1.00 89.81 196 GLY A O 1
ATOM 1593 N N . LEU A 1 197 ? -1.930 19.969 1.627 1.00 85.88 197 LEU A N 1
ATOM 1594 C CA . LEU A 1 197 ? -1.154 19.276 0.593 1.00 85.88 197 LEU A CA 1
ATOM 1595 C C . LEU A 1 197 ? -1.871 19.283 -0.768 1.00 85.88 197 LEU A C 1
ATOM 1597 O O . LEU A 1 197 ? -1.220 19.516 -1.792 1.00 85.88 197 LEU A O 1
ATOM 1601 N N . GLN A 1 198 ? -3.191 19.071 -0.793 1.00 85.12 198 GLN A N 1
ATOM 1602 C CA . GLN A 1 198 ? -3.994 19.131 -2.016 1.00 85.12 198 GLN A CA 1
ATOM 1603 C C . GLN A 1 198 ? -3.927 20.524 -2.653 1.00 85.12 198 GLN A C 1
ATOM 1605 O O . GLN A 1 198 ? -3.610 20.630 -3.841 1.00 85.12 198 GLN A O 1
ATOM 1610 N N . GLU A 1 199 ? -4.149 21.583 -1.873 1.00 84.62 199 GLU A N 1
ATOM 1611 C CA . GLU A 1 199 ? -4.092 22.977 -2.332 1.00 84.62 199 GLU A CA 1
ATOM 1612 C C . GLU A 1 199 ? -2.727 23.325 -2.931 1.00 84.62 199 GLU A C 1
ATOM 1614 O O . GLU A 1 199 ? -2.648 23.833 -4.052 1.00 84.62 199 GLU A O 1
ATOM 1619 N N . LYS A 1 200 ? -1.633 22.966 -2.241 1.00 81.38 200 LYS A N 1
ATOM 1620 C CA . LYS A 1 200 ? -0.263 23.136 -2.758 1.00 81.38 200 LYS A CA 1
ATOM 1621 C C . LYS A 1 200 ? -0.051 22.402 -4.082 1.00 81.38 200 LYS A C 1
ATOM 1623 O O . LYS A 1 200 ? 0.689 22.889 -4.935 1.00 81.38 200 LYS A O 1
ATOM 1628 N N . SER A 1 201 ? -0.663 21.230 -4.260 1.00 74.12 201 SER A N 1
ATOM 1629 C CA . SER A 1 201 ? -0.543 20.453 -5.498 1.00 74.12 201 SER A CA 1
ATOM 1630 C C . SER A 1 201 ? -1.306 21.078 -6.672 1.00 74.12 201 SER A C 1
ATOM 1632 O O . SER A 1 201 ? -0.828 21.016 -7.803 1.00 74.12 201 SER A O 1
ATOM 1634 N N . LEU A 1 202 ? -2.452 21.718 -6.409 1.00 70.75 202 LEU A N 1
ATOM 1635 C CA . LEU A 1 202 ? -3.264 22.412 -7.414 1.00 70.75 202 LEU A CA 1
ATOM 1636 C C . LEU A 1 202 ? -2.672 23.779 -7.779 1.00 70.75 202 LEU A C 1
ATOM 1638 O O . LEU A 1 202 ? -2.642 24.134 -8.954 1.00 70.75 202 LEU A O 1
ATOM 1642 N N . GLY A 1 203 ? -2.127 24.511 -6.803 1.00 63.44 203 GLY A N 1
ATOM 1643 C CA . GLY A 1 203 ? -1.480 25.809 -7.020 1.00 63.44 203 GLY A CA 1
ATOM 1644 C C . GLY A 1 203 ? -0.191 25.747 -7.849 1.00 63.44 203 GLY A C 1
ATOM 1645 O O . GLY A 1 203 ? 0.196 26.751 -8.431 1.00 63.44 203 GLY A O 1
ATOM 1646 N N . LYS A 1 204 ? 0.452 24.574 -7.949 1.00 53.94 204 LYS A N 1
ATOM 1647 C CA . LYS A 1 204 ? 1.619 24.330 -8.820 1.00 53.94 204 LYS A CA 1
ATOM 1648 C C . LYS A 1 204 ? 1.265 24.047 -10.289 1.00 53.94 204 LYS A C 1
ATOM 1650 O O . LYS A 1 204 ? 2.177 23.900 -11.095 1.00 53.94 204 LYS A O 1
ATOM 1655 N N . ARG A 1 205 ? -0.022 23.917 -10.641 1.00 48.41 205 ARG A N 1
ATOM 1656 C CA . ARG A 1 205 ? -0.482 23.650 -12.021 1.00 48.41 205 ARG A CA 1
ATOM 1657 C C . ARG A 1 205 ? -0.824 24.918 -12.826 1.00 48.41 205 ARG A C 1
ATOM 1659 O O . ARG A 1 205 ? -1.279 24.776 -13.958 1.00 48.41 205 ARG A O 1
ATOM 1666 N N . ASN A 1 206 ? -0.599 26.110 -12.263 1.00 34.41 206 ASN A N 1
ATOM 1667 C CA . ASN A 1 206 ? -0.731 27.417 -12.926 1.00 34.41 206 ASN A CA 1
ATOM 1668 C C . ASN A 1 206 ? 0.643 28.066 -13.108 1.00 34.41 206 ASN A C 1
ATOM 1670 O O . ASN A 1 206 ? 0.794 28.824 -14.090 1.00 34.41 206 ASN A O 1
#

InterPro domains:
  IPR011990 Tetratricopeptide-like helical domain superfamily [G3DSA:1.25.40.10] (1-176)
  IPR011990 Tetratricopeptide-like helical domain superfamily [SSF48452] (5-130)
  IPR019734 Tetratricopeptide repeat [PF13174] (106-133)

pLDDT: mean 82.43, std 16.14, range [34.41, 97.81]

Secondary structure (DSSP, 8-state):
--TTTT-HHHHHHHHHTSPPPSS-HHHHHHHHHHHTT-HHHHHHHHHHHHHHHHHHHHHHHHHHHHHTTT-TTHHHHHHHHHHHHHHHHHTT-TT--GGG--HHHHHHHHHHHHHTT-HHHHHHHHHHHHHHHHHH-SS-GGGTT-STT-TT----TTS-----HHHHHHHHHTSGGGGGTTTSHHHHHHHHHHHHHHHHHHHTT-

Sequence (206 aa):
MYSSVEEEEKAIECLNKIRKSYCDPNDILASIYIKQNKLNEARKILQGKLSKCIFDISIICISLANAYNNCEDELEIKEKYYKLSLDIKKCIAPYGDAILSSILEYFGLARLYLKHGDIEKALESLQTLVDNFEKGGINSIENKNNLWCFNELKLSNENSSQMNLYENIFCMLDDKMFDQIRHTIEFRDLIEKLNGLQEKSLGKRN

Organism: NCBI:txid84698

Foldseek 3Di:
DCVVPPNVVVVVVVVVPDDDDPDDVLVVVLVVCVVVVVNLSSLQSVLVVVLVVLVVLLVVLCVVLVVLPPPPCSLVSNLVSLVVSVVSLCVFVVLAALSSQSLSSLLSQLLSCLVVVNNVRNLVSLVSNLRSCVVRNNQPPVCQCPGPSRNSHPPDPPPPPVPLVLVVSVVSCPPPSVVVPCPPPSVVVSVVSSVVSSVVVVVVVD